Protein AF-A0A958KD44-F1 (afdb_monomer_lite)

Foldseek 3Di:
DDDPPPPPVVVVVVVVVVVVVVVVVVVVVVVVVVVVLLVLLVVQLVVLQVVVQVQVQDLLQVLQLCLDPQQCVQCVCQLVLHFQVVLQPADPPVRADWSQWGAGSVRHTQAHQPDDDQFGWAAASNSDIGTRADDCVPPVDPFGANRGFKHKTKGKGFDDDPVPDPTRGFGWMWIKIFMDGTHRDPPPSVDDRVVSMHIHTYGGADPVSSVVSNVVSVVVVVVVVVPDDDDDDDDDDDDDDDDDDDDDQDPVNVVVVVPPPPPPPDPDPPVVVVVVVVVVVVVVVVVVVVVVVVVVVVVD

Secondary structure (DSSP, 8-state):
----SSHHHHHHHHHHHHHHHHHHHHHHHHHHHHHHHHHHHHHHHHHHHHHHHHHHH-HHHHHHHHH-GGGTTTTHHHHTT---HHHHS-PSSSPSEE--EEE-TTS-EEEE----GGG--EE-TTS-EES----HHHH--S---SSS-EEEEEEEEEE--TTT-S---S-EEEEEEEEEE--SS-------GGGG-EEEEE----HHHHHHHHHHHHHHHHHHHTS-----------------------HHHHHHHHSSTTSTTS---HHHHHHHHHHHHHHHHHHHHHHHHHHHHH--

Structure (mmCIF, N/CA/C/O backbone):
data_AF-A0A958KD44-F1
#
_entry.id   AF-A0A958KD44-F1
#
loop_
_atom_site.group_PDB
_atom_site.id
_atom_site.type_symbol
_atom_site.label_atom_id
_atom_site.label_alt_id
_atom_site.label_comp_id
_atom_site.label_asym_id
_atom_site.label_entity_id
_atom_site.label_seq_id
_atom_site.pdbx_PDB_ins_code
_atom_site.Cartn_x
_atom_site.Cartn_y
_atom_site.Cartn_z
_atom_site.occupancy
_atom_site.B_iso_or_equiv
_atom_site.auth_seq_id
_atom_site.auth_comp_id
_atom_site.auth_asym_id
_atom_site.auth_atom_id
_atom_site.pdbx_PDB_model_num
ATOM 1 N N . MET A 1 1 ? 41.329 13.556 -71.055 1.00 42.81 1 MET A N 1
ATOM 2 C CA . MET A 1 1 ? 41.245 14.274 -69.763 1.00 42.81 1 MET A CA 1
ATOM 3 C C . MET A 1 1 ? 40.547 13.359 -68.768 1.00 42.81 1 MET A C 1
ATOM 5 O O . MET A 1 1 ? 39.465 12.873 -69.063 1.00 42.81 1 MET A O 1
ATOM 9 N N . ASN A 1 2 ? 41.231 13.031 -67.671 1.00 45.16 2 ASN A N 1
ATOM 10 C CA . ASN A 1 2 ? 40.835 12.038 -66.669 1.00 45.16 2 ASN A CA 1
ATOM 11 C C . ASN A 1 2 ? 39.774 12.595 -65.701 1.00 45.16 2 ASN A C 1
ATOM 13 O O . ASN A 1 2 ? 40.068 13.533 -64.969 1.00 45.16 2 ASN A O 1
ATOM 17 N N . GLN A 1 3 ? 38.593 11.969 -65.630 1.00 54.75 3 GLN A N 1
ATOM 18 C CA . GLN A 1 3 ? 37.569 12.184 -64.590 1.00 54.75 3 GLN A CA 1
ATOM 19 C C . GLN A 1 3 ? 37.330 10.896 -63.775 1.00 54.75 3 GLN A C 1
ATOM 21 O O . GLN A 1 3 ? 36.231 10.356 -63.738 1.00 54.75 3 GLN A O 1
ATOM 26 N N . LYS A 1 4 ? 38.370 10.354 -63.130 1.00 53.62 4 LYS A N 1
ATOM 27 C CA . LYS A 1 4 ? 38.240 9.192 -62.218 1.00 53.62 4 LYS A CA 1
ATOM 28 C C . LYS A 1 4 ? 38.855 9.434 -60.832 1.00 53.62 4 LYS A C 1
ATOM 30 O O . LYS A 1 4 ? 39.359 8.511 -60.210 1.00 53.62 4 LYS A O 1
ATOM 35 N N . GLY A 1 5 ? 38.832 10.683 -60.355 1.00 52.91 5 GLY A N 1
ATOM 36 C CA . GLY A 1 5 ? 39.469 11.081 -59.088 1.00 52.91 5 GLY A CA 1
ATOM 37 C C . GLY A 1 5 ? 38.532 11.471 -57.935 1.00 52.91 5 GLY A C 1
ATOM 38 O O . GLY A 1 5 ? 38.992 11.537 -56.804 1.00 52.91 5 GLY A O 1
ATOM 39 N N . PHE A 1 6 ? 37.236 11.711 -58.177 1.00 56.31 6 PHE A N 1
ATOM 40 C CA . PHE A 1 6 ? 36.331 12.295 -57.165 1.00 56.31 6 PHE A CA 1
ATOM 41 C C . PHE A 1 6 ? 35.419 11.301 -56.422 1.00 56.31 6 PHE A C 1
ATOM 43 O O . PHE A 1 6 ? 34.699 11.701 -55.519 1.00 56.31 6 PHE A O 1
ATOM 50 N N . SER A 1 7 ? 35.459 10.003 -56.739 1.00 60.03 7 SER A N 1
ATOM 51 C CA . SER A 1 7 ? 34.476 9.035 -56.215 1.00 60.03 7 SER A CA 1
ATOM 52 C C . SER A 1 7 ? 34.818 8.462 -54.827 1.00 60.03 7 SER A C 1
ATOM 54 O O . SER A 1 7 ? 33.918 8.196 -54.033 1.00 60.03 7 SER A O 1
ATOM 56 N N . LEU A 1 8 ? 36.101 8.296 -54.491 1.00 56.00 8 LEU A N 1
ATOM 57 C CA . LEU A 1 8 ? 36.486 7.516 -53.305 1.00 56.00 8 LEU A CA 1
ATOM 58 C C . LEU A 1 8 ? 36.495 8.348 -52.010 1.00 56.00 8 LEU A C 1
ATOM 60 O O . LEU A 1 8 ? 36.095 7.867 -50.952 1.00 56.00 8 LEU A O 1
ATOM 64 N N . ILE A 1 9 ? 36.883 9.624 -52.103 1.00 61.72 9 ILE A N 1
ATOM 65 C CA . ILE A 1 9 ? 36.898 10.555 -50.962 1.00 61.72 9 ILE A CA 1
ATOM 66 C C . ILE A 1 9 ? 35.469 10.982 -50.589 1.00 61.72 9 ILE A C 1
ATOM 68 O O . ILE A 1 9 ? 35.137 11.011 -49.407 1.00 61.72 9 ILE A O 1
ATOM 72 N N . GLN A 1 10 ? 34.592 11.238 -51.568 1.00 57.84 10 GLN A N 1
ATOM 73 C CA . GLN A 1 10 ? 33.181 11.558 -51.304 1.00 57.84 10 GLN A CA 1
ATOM 74 C C . GLN A 1 10 ? 32.433 10.393 -50.640 1.00 57.84 10 GLN A C 1
ATOM 76 O O . GLN A 1 10 ? 31.667 10.623 -49.706 1.00 57.84 10 GLN A O 1
ATOM 81 N N . GLY A 1 11 ? 32.704 9.148 -51.052 1.00 61.16 11 GLY A N 1
ATOM 82 C CA . GLY A 1 11 ? 32.131 7.959 -50.414 1.00 61.16 11 GLY A CA 1
ATOM 83 C C . GLY A 1 11 ? 32.560 7.801 -48.951 1.00 61.16 11 GLY A C 1
ATOM 84 O O . GLY A 1 11 ? 31.721 7.563 -48.086 1.00 61.16 11 GLY A O 1
ATOM 85 N N . LEU A 1 12 ? 33.846 8.008 -48.645 1.00 63.69 12 LEU A N 1
ATOM 86 C CA . LEU A 1 12 ? 34.362 7.918 -47.272 1.00 63.69 12 LEU A CA 1
ATOM 87 C C . LEU A 1 12 ? 33.823 9.029 -46.358 1.00 63.69 12 LEU A C 1
ATOM 89 O O . LEU A 1 12 ? 33.484 8.761 -45.206 1.00 63.69 12 LEU A O 1
ATOM 93 N N . VAL A 1 13 ? 33.688 10.256 -46.870 1.00 68.06 13 VAL A N 1
ATOM 94 C CA . VAL A 1 13 ? 33.110 11.377 -46.109 1.00 68.06 13 VAL A CA 1
ATOM 95 C C . VAL A 1 13 ? 31.617 11.150 -45.840 1.00 68.06 13 VAL A C 1
ATOM 97 O O . VAL A 1 13 ? 31.166 11.370 -44.717 1.00 68.06 13 VAL A O 1
ATOM 100 N N . ALA A 1 14 ? 30.857 10.639 -46.815 1.00 60.50 14 ALA A N 1
ATOM 101 C CA . ALA A 1 14 ? 29.439 10.321 -46.636 1.00 60.50 14 ALA A CA 1
ATOM 102 C C . ALA A 1 14 ? 29.211 9.210 -45.593 1.00 60.50 14 ALA A C 1
ATOM 104 O O . ALA A 1 14 ? 28.342 9.345 -44.731 1.00 60.50 14 ALA A O 1
ATOM 105 N N . VAL A 1 15 ? 30.027 8.149 -45.609 1.00 64.69 15 VAL A N 1
ATOM 106 C CA . VAL A 1 15 ? 29.956 7.064 -44.612 1.00 64.69 15 VAL A CA 1
ATOM 107 C C . VAL A 1 15 ? 30.358 7.560 -43.216 1.00 64.69 15 VAL A C 1
ATOM 109 O O . VAL A 1 15 ? 29.713 7.204 -42.227 1.00 64.69 15 VAL A O 1
ATOM 112 N N . GLY A 1 16 ? 31.366 8.433 -43.119 1.00 63.50 16 GLY A N 1
ATOM 113 C CA . GLY A 1 16 ? 31.778 9.047 -41.852 1.00 63.50 16 GLY A CA 1
ATOM 114 C C . GLY A 1 16 ? 30.690 9.925 -41.224 1.00 63.50 16 GLY A C 1
ATOM 115 O O . GLY A 1 16 ? 30.413 9.806 -40.031 1.00 63.50 16 GLY A O 1
ATOM 116 N N . ILE A 1 17 ? 30.015 10.755 -42.028 1.00 66.88 17 ILE A N 1
ATOM 117 C CA . ILE A 1 17 ? 28.923 11.623 -41.556 1.00 66.88 17 ILE A CA 1
ATOM 118 C C . ILE A 1 17 ? 27.691 10.795 -41.166 1.00 66.88 17 ILE A C 1
ATOM 120 O O . ILE A 1 17 ? 27.117 11.029 -40.102 1.00 66.88 17 ILE A O 1
ATOM 124 N N . MET A 1 18 ? 27.315 9.781 -41.957 1.00 62.19 18 MET A N 1
ATOM 125 C CA . MET A 1 18 ? 26.196 8.892 -41.610 1.00 62.19 18 MET A CA 1
ATOM 126 C C . MET A 1 18 ? 26.431 8.141 -40.292 1.00 62.19 18 MET A C 1
ATOM 128 O O . MET A 1 18 ? 25.501 7.980 -39.504 1.00 62.19 18 MET A O 1
ATOM 132 N N . SER A 1 19 ? 27.674 7.739 -40.013 1.00 62.41 19 SER A N 1
ATOM 133 C CA . SER A 1 19 ? 28.031 7.048 -38.767 1.00 62.41 19 SER A CA 1
ATOM 134 C C . SER A 1 19 ? 27.837 7.939 -37.530 1.00 62.41 19 SER A C 1
ATOM 136 O O . SER A 1 19 ? 27.338 7.475 -36.505 1.00 62.41 19 SER A O 1
ATOM 138 N N . LEU A 1 20 ? 28.165 9.232 -37.630 1.00 61.34 20 LEU A N 1
ATOM 139 C CA . LEU A 1 20 ? 27.992 10.197 -36.536 1.00 61.34 20 LEU A CA 1
ATOM 140 C C . LEU A 1 20 ? 26.518 10.533 -36.275 1.00 61.34 20 LEU A C 1
ATOM 142 O O . LEU A 1 20 ? 26.103 10.642 -35.121 1.00 61.34 20 LEU A O 1
ATOM 146 N N . VAL A 1 21 ? 25.712 10.650 -37.334 1.00 65.12 21 VAL A N 1
ATOM 147 C CA . VAL A 1 21 ? 24.264 10.886 -37.217 1.00 65.12 21 VAL A CA 1
ATOM 148 C C . VAL A 1 21 ? 23.549 9.660 -36.638 1.00 65.12 21 VAL A C 1
ATOM 150 O O . VAL A 1 21 ? 22.660 9.798 -35.802 1.00 65.12 21 VAL A O 1
ATOM 153 N N . ALA A 1 22 ? 23.964 8.444 -37.005 1.00 60.84 22 ALA A N 1
ATOM 154 C CA . ALA A 1 22 ? 23.392 7.225 -36.436 1.00 60.84 22 ALA A CA 1
ATOM 155 C C . ALA A 1 22 ? 23.636 7.115 -34.917 1.00 60.84 22 ALA A C 1
ATOM 157 O O . ALA A 1 22 ? 22.732 6.733 -34.173 1.00 60.84 22 ALA A O 1
ATOM 158 N N . MET A 1 23 ? 24.826 7.500 -34.436 1.00 65.31 23 MET A N 1
ATOM 159 C CA . MET A 1 23 ? 25.147 7.487 -33.001 1.00 65.31 23 MET A CA 1
ATOM 160 C C . MET A 1 23 ? 24.353 8.530 -32.201 1.00 65.31 23 MET A C 1
ATOM 162 O O . MET A 1 23 ? 23.910 8.233 -31.090 1.00 65.31 23 MET A O 1
ATOM 166 N N . SER A 1 24 ? 24.123 9.728 -32.752 1.00 59.34 24 SER A N 1
ATOM 167 C CA . SER A 1 24 ? 23.329 10.760 -32.067 1.00 59.34 24 SER A CA 1
ATOM 168 C C . SER A 1 24 ? 21.851 10.372 -31.963 1.00 59.34 24 SER A C 1
ATOM 170 O O . SER A 1 24 ? 21.234 10.533 -30.909 1.00 59.34 24 SER A O 1
ATOM 172 N N . VAL A 1 25 ? 21.302 9.769 -33.018 1.00 64.56 25 VAL A N 1
ATOM 173 C CA . VAL A 1 25 ? 19.923 9.269 -33.047 1.00 64.56 25 VAL A CA 1
ATOM 174 C C . VAL A 1 25 ? 19.736 8.075 -32.096 1.00 64.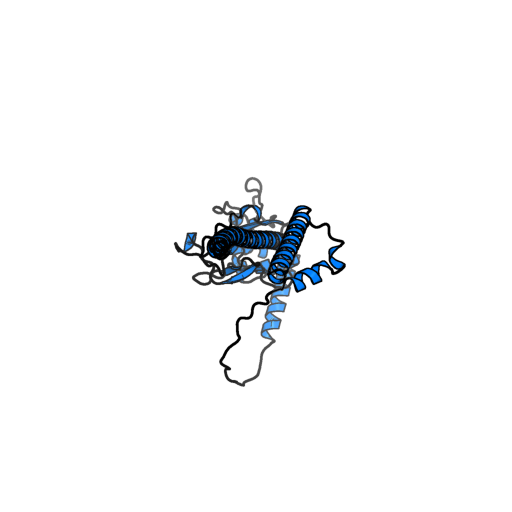56 25 VAL A C 1
ATOM 176 O O . VAL A 1 25 ? 18.749 8.025 -31.361 1.00 64.56 25 VAL A O 1
ATOM 179 N N . ALA A 1 26 ? 20.703 7.154 -32.017 1.00 64.94 26 ALA A N 1
ATOM 180 C CA . ALA A 1 26 ? 20.665 6.032 -31.072 1.00 64.94 26 ALA A CA 1
ATOM 181 C C . ALA A 1 26 ? 20.641 6.492 -29.596 1.00 64.94 26 ALA A C 1
ATOM 183 O O . ALA A 1 26 ? 19.925 5.917 -28.768 1.00 64.94 26 ALA A O 1
ATOM 184 N N . GLY A 1 27 ? 21.367 7.566 -29.264 1.00 68.81 27 GLY A N 1
ATOM 185 C CA . GLY A 1 27 ? 21.338 8.176 -27.930 1.00 68.81 27 GLY A CA 1
ATOM 186 C C . GLY A 1 27 ? 19.963 8.750 -27.565 1.00 68.81 27 GLY A C 1
ATOM 187 O O . GLY A 1 27 ? 19.471 8.536 -26.458 1.00 68.81 27 GLY A O 1
ATOM 188 N N . LEU A 1 28 ? 19.289 9.400 -28.517 1.00 67.94 28 LEU A N 1
ATOM 189 C CA . LEU A 1 28 ? 17.941 9.934 -28.303 1.00 67.94 28 LEU A CA 1
ATOM 190 C C . LEU A 1 28 ? 16.909 8.820 -28.084 1.00 67.94 28 LEU A C 1
ATOM 192 O O . LEU A 1 28 ? 16.071 8.936 -27.190 1.00 67.94 28 LEU A O 1
ATOM 196 N N . PHE A 1 29 ? 16.992 7.717 -28.833 1.00 71.88 29 PHE A N 1
ATOM 197 C CA . PHE A 1 29 ? 16.068 6.590 -28.672 1.00 71.88 29 PHE A CA 1
ATOM 198 C C . PHE A 1 29 ? 16.190 5.904 -27.308 1.00 71.88 29 PHE A C 1
ATOM 200 O O . PHE A 1 29 ? 15.175 5.595 -26.680 1.00 71.88 29 PHE A O 1
ATOM 207 N N . THR A 1 30 ? 17.412 5.707 -26.808 1.00 74.50 30 THR A N 1
ATOM 208 C CA . THR A 1 30 ? 17.619 5.109 -25.476 1.00 74.50 30 THR A CA 1
ATOM 209 C C . THR A 1 30 ? 17.113 6.026 -24.359 1.00 74.50 30 THR A C 1
ATOM 211 O O . THR A 1 30 ? 16.470 5.556 -23.416 1.00 74.50 30 THR A O 1
ATOM 214 N N . GLN A 1 31 ? 17.300 7.342 -24.495 1.00 75.25 31 GLN A N 1
ATOM 215 C CA . GLN A 1 31 ? 16.765 8.328 -23.557 1.00 75.25 31 GLN A CA 1
ATOM 216 C C . GLN A 1 31 ? 15.230 8.412 -23.601 1.00 75.25 31 GLN A C 1
ATOM 218 O O . GLN A 1 31 ? 14.584 8.475 -22.552 1.00 75.25 31 GLN A O 1
ATOM 223 N N . MET A 1 32 ? 14.625 8.363 -24.793 1.00 75.44 32 MET A N 1
ATOM 224 C CA . MET A 1 32 ? 13.168 8.319 -24.957 1.00 75.44 32 MET A CA 1
ATOM 225 C C . MET A 1 32 ? 12.563 7.069 -24.311 1.00 75.44 32 MET A C 1
ATOM 227 O O . MET A 1 32 ? 11.602 7.190 -23.553 1.00 75.44 32 MET A O 1
ATOM 231 N N . ALA A 1 33 ? 13.149 5.889 -24.532 1.00 76.88 33 ALA A N 1
ATOM 232 C CA . ALA A 1 33 ? 12.675 4.639 -23.936 1.00 76.88 33 ALA A CA 1
ATOM 233 C C . ALA A 1 33 ? 12.746 4.661 -22.397 1.00 76.88 33 ALA A C 1
ATOM 235 O O . ALA A 1 33 ? 11.804 4.247 -21.714 1.00 76.88 33 ALA A O 1
ATOM 236 N N . ALA A 1 34 ? 13.830 5.203 -21.830 1.00 78.25 34 ALA A N 1
ATOM 237 C CA . ALA A 1 34 ? 13.973 5.361 -20.384 1.00 78.25 34 ALA A CA 1
ATOM 238 C C . ALA A 1 34 ? 12.920 6.321 -19.796 1.00 78.25 34 ALA A C 1
ATOM 240 O O . ALA A 1 34 ? 12.308 6.021 -18.766 1.00 78.25 34 ALA A O 1
ATOM 241 N N . ASN A 1 35 ? 12.662 7.445 -20.472 1.00 81.75 35 ASN A N 1
ATOM 242 C CA . ASN A 1 35 ? 11.648 8.415 -20.057 1.00 81.75 35 ASN A CA 1
ATOM 243 C C . ASN A 1 35 ? 10.224 7.851 -20.159 1.00 81.75 35 ASN A C 1
ATOM 245 O O . ASN A 1 35 ? 9.429 8.042 -19.240 1.00 81.75 35 ASN A O 1
ATOM 249 N N . GLN A 1 36 ? 9.908 7.101 -21.219 1.00 81.94 36 GLN A N 1
ATOM 250 C CA . GLN A 1 36 ? 8.618 6.419 -21.352 1.00 81.94 36 GLN A CA 1
ATOM 251 C C . GLN A 1 36 ? 8.397 5.412 -20.218 1.00 81.94 36 GLN A C 1
ATOM 253 O O . GLN A 1 36 ? 7.352 5.438 -19.569 1.00 81.94 36 GLN A O 1
ATOM 258 N N . LYS A 1 37 ? 9.400 4.576 -19.906 1.00 81.38 37 LYS A N 1
ATOM 259 C CA . LYS A 1 37 ? 9.326 3.627 -18.782 1.00 81.38 37 LYS A CA 1
ATOM 260 C C . LYS A 1 37 ? 9.070 4.346 -17.456 1.00 81.38 37 LYS A C 1
ATOM 262 O O . LYS A 1 37 ? 8.216 3.915 -16.685 1.00 81.38 37 LYS A O 1
ATOM 267 N N . ARG A 1 38 ? 9.772 5.455 -17.203 1.00 84.88 38 ARG A N 1
ATOM 268 C CA . ARG A 1 38 ? 9.580 6.269 -15.995 1.00 84.88 38 ARG A CA 1
ATOM 269 C C . ARG A 1 38 ? 8.162 6.834 -15.910 1.00 84.88 38 ARG A C 1
ATOM 271 O O . ARG A 1 38 ? 7.532 6.696 -14.867 1.00 84.88 38 ARG A O 1
ATOM 278 N N . ASN A 1 39 ? 7.655 7.424 -16.989 1.00 86.25 39 ASN A N 1
ATOM 279 C CA . ASN A 1 39 ? 6.312 8.004 -17.018 1.00 86.25 39 ASN A CA 1
ATOM 280 C C . ASN A 1 39 ? 5.228 6.940 -16.807 1.00 86.25 39 ASN A C 1
ATOM 282 O O . ASN A 1 39 ? 4.290 7.171 -16.048 1.00 86.25 39 ASN A O 1
ATOM 286 N N . ASN A 1 40 ? 5.399 5.747 -17.385 1.00 86.12 40 ASN A N 1
ATOM 287 C CA . ASN A 1 40 ? 4.492 4.621 -17.160 1.00 86.12 40 ASN A CA 1
ATOM 288 C C . ASN A 1 40 ? 4.476 4.179 -15.688 1.00 86.12 40 ASN A C 1
ATOM 290 O O . ASN A 1 40 ? 3.406 3.930 -15.138 1.00 86.12 40 ASN A O 1
ATOM 294 N N . ILE A 1 41 ? 5.641 4.131 -15.031 1.00 87.88 41 ILE A N 1
ATOM 295 C CA . ILE A 1 41 ? 5.731 3.810 -13.597 1.00 87.88 41 ILE A CA 1
ATOM 296 C C . ILE A 1 41 ? 5.044 4.885 -12.754 1.00 87.88 41 ILE A C 1
ATOM 298 O O . ILE A 1 41 ? 4.292 4.548 -11.846 1.00 87.88 41 ILE A O 1
ATOM 302 N N . ILE A 1 42 ? 5.274 6.166 -13.053 1.00 90.12 42 ILE A N 1
ATOM 303 C CA . ILE A 1 42 ? 4.633 7.283 -12.344 1.00 90.12 42 ILE A CA 1
ATOM 304 C C . ILE A 1 42 ? 3.111 7.178 -12.455 1.00 90.12 42 ILE A C 1
ATOM 306 O O . ILE A 1 42 ? 2.424 7.198 -11.437 1.00 90.12 42 ILE A O 1
ATOM 310 N N . PHE A 1 43 ? 2.590 7.007 -13.671 1.00 90.06 43 PHE A N 1
ATOM 311 C CA . PHE A 1 43 ? 1.157 6.854 -13.910 1.00 90.06 43 PHE A CA 1
ATOM 312 C C . PHE A 1 43 ? 0.577 5.650 -13.156 1.00 90.06 43 PHE A C 1
ATOM 314 O O . PHE A 1 43 ? -0.474 5.755 -12.525 1.00 90.06 43 PHE A O 1
ATOM 321 N N . MET A 1 44 ? 1.286 4.517 -13.159 1.00 90.44 44 MET A N 1
ATOM 322 C CA . MET A 1 44 ? 0.892 3.334 -12.396 1.00 90.44 44 MET A CA 1
ATOM 323 C C . MET A 1 44 ? 0.846 3.622 -10.892 1.00 90.44 44 MET A C 1
ATOM 325 O O . MET A 1 44 ? -0.175 3.348 -10.264 1.00 90.44 44 MET A O 1
ATOM 329 N N . LEU A 1 45 ? 1.901 4.209 -10.318 1.00 91.19 45 LEU A N 1
ATOM 330 C CA . LEU A 1 45 ? 1.967 4.520 -8.887 1.00 91.19 45 LEU A CA 1
ATOM 331 C C . LEU A 1 45 ? 0.855 5.491 -8.471 1.00 91.19 45 LEU A C 1
ATOM 333 O O . LEU A 1 45 ? 0.235 5.291 -7.428 1.00 91.19 45 LEU A O 1
ATOM 337 N N . GLN A 1 46 ? 0.558 6.499 -9.299 1.00 92.62 46 GLN A N 1
ATOM 338 C CA . GLN A 1 46 ? -0.550 7.431 -9.072 1.00 92.62 46 GLN A CA 1
ATOM 339 C C . GLN A 1 46 ? -1.902 6.720 -9.099 1.00 92.62 46 GLN A C 1
ATOM 341 O O . GLN A 1 46 ? -2.677 6.843 -8.152 1.00 92.62 46 GLN A O 1
ATOM 346 N N . ASN A 1 47 ? -2.174 5.923 -10.134 1.00 91.56 47 ASN A N 1
ATOM 347 C CA . ASN A 1 47 ? -3.432 5.184 -10.229 1.00 91.56 47 ASN A CA 1
ATOM 348 C C . ASN A 1 47 ? -3.588 4.175 -9.093 1.00 91.56 47 ASN A C 1
ATOM 350 O O . ASN A 1 47 ? -4.673 4.035 -8.537 1.00 91.56 47 ASN A O 1
ATOM 354 N N . LYS A 1 48 ? -2.512 3.476 -8.717 1.00 90.69 48 LYS A N 1
ATOM 355 C CA . LYS A 1 48 ? -2.532 2.518 -7.609 1.00 90.69 48 LYS A CA 1
ATOM 356 C C . LYS A 1 48 ? -2.793 3.226 -6.283 1.00 90.69 48 LYS A C 1
ATOM 358 O O . LYS A 1 48 ? -3.623 2.737 -5.522 1.00 90.69 48 LYS A O 1
ATOM 363 N N . LYS A 1 49 ? -2.150 4.375 -6.037 1.00 92.94 49 LYS A N 1
ATOM 364 C CA . LYS A 1 49 ? -2.418 5.228 -4.871 1.00 92.94 49 LYS A CA 1
ATOM 365 C C . LYS A 1 49 ? -3.895 5.618 -4.810 1.00 92.94 49 LYS A C 1
ATOM 367 O O . LYS A 1 49 ? -4.545 5.293 -3.827 1.00 92.94 49 LYS A O 1
ATOM 372 N N . LEU A 1 50 ? -4.438 6.216 -5.873 1.00 93.50 50 LEU A N 1
ATOM 373 C CA . LEU A 1 50 ? -5.838 6.658 -5.919 1.00 93.50 50 LEU A CA 1
ATOM 374 C C . LEU A 1 50 ? -6.821 5.496 -5.725 1.00 93.50 50 LEU A C 1
ATOM 376 O O . LEU A 1 50 ? -7.743 5.588 -4.918 1.00 93.50 50 LEU A O 1
ATOM 380 N N . ASN A 1 51 ? -6.606 4.379 -6.423 1.00 91.94 51 ASN A N 1
ATOM 381 C CA . ASN A 1 51 ? -7.465 3.200 -6.316 1.00 91.94 51 ASN A CA 1
ATOM 382 C C . ASN A 1 51 ? -7.440 2.601 -4.908 1.00 91.94 51 ASN A C 1
ATOM 384 O O . ASN A 1 51 ? -8.473 2.159 -4.404 1.00 91.94 51 ASN A O 1
ATOM 388 N N . LEU A 1 52 ? -6.269 2.573 -4.272 1.00 93.62 52 LEU A N 1
ATOM 389 C CA . LEU A 1 52 ? -6.120 2.030 -2.932 1.00 93.62 52 LEU A CA 1
ATOM 390 C C . LEU A 1 52 ? -6.679 2.984 -1.875 1.00 93.62 52 LEU A C 1
ATOM 392 O O . LEU A 1 52 ? -7.391 2.526 -0.992 1.00 93.62 52 LEU A O 1
ATOM 396 N N . GLU A 1 53 ? -6.460 4.293 -1.996 1.00 95.06 53 GLU A N 1
ATOM 397 C CA . GLU A 1 53 ? -7.097 5.295 -1.133 1.00 95.06 53 GLU A CA 1
ATOM 398 C C . GLU A 1 53 ? -8.623 5.219 -1.219 1.00 95.06 53 GLU A C 1
ATOM 400 O O . GLU A 1 53 ? -9.297 5.192 -0.190 1.00 95.06 53 GLU A O 1
ATOM 405 N N . GLN A 1 54 ? -9.170 5.114 -2.432 1.00 93.75 54 GLN A N 1
ATOM 406 C CA . GLN A 1 54 ? -10.605 4.943 -2.640 1.00 93.75 54 GLN A CA 1
ATOM 407 C C . GLN A 1 54 ? -11.114 3.634 -2.025 1.00 93.75 54 GLN A C 1
ATOM 409 O O . GLN A 1 54 ? -12.160 3.627 -1.381 1.00 93.75 54 GLN A O 1
ATOM 414 N N . SER A 1 55 ? -10.367 2.537 -2.183 1.00 93.19 55 SER A N 1
ATOM 415 C CA . SER A 1 55 ? -10.722 1.235 -1.602 1.00 93.19 55 SER A CA 1
ATOM 416 C C . SER A 1 55 ? -10.681 1.271 -0.072 1.00 93.19 55 SER A C 1
ATOM 418 O O . SER A 1 55 ? -11.579 0.765 0.583 1.00 93.19 55 SER A O 1
ATOM 420 N N . LEU A 1 56 ? -9.680 1.919 0.526 1.00 94.62 56 LEU A N 1
ATOM 421 C CA . LEU A 1 56 ? -9.539 2.036 1.982 1.00 94.62 56 LEU A CA 1
ATOM 422 C C . LEU A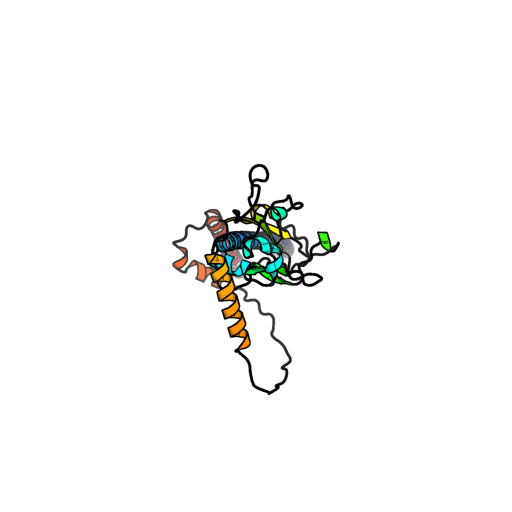 1 56 ? -10.604 2.940 2.625 1.00 94.62 56 LEU A C 1
ATOM 424 O O . LEU A 1 56 ? -10.877 2.811 3.819 1.00 94.62 56 LEU A O 1
ATOM 428 N N . ARG A 1 57 ? -11.208 3.844 1.845 1.00 93.69 57 ARG A N 1
ATOM 429 C CA . ARG A 1 57 ? -12.357 4.665 2.261 1.00 93.69 57 ARG A CA 1
ATOM 430 C C . ARG A 1 57 ? -13.698 3.945 2.107 1.00 93.69 57 ARG A C 1
ATOM 432 O O . ARG A 1 57 ? -14.671 4.384 2.709 1.00 93.69 57 ARG A O 1
ATOM 439 N N . ASP A 1 58 ? -13.763 2.880 1.312 1.00 92.69 58 ASP A N 1
ATOM 440 C CA . ASP A 1 58 ? -14.988 2.122 1.063 1.00 92.69 58 ASP A CA 1
ATOM 441 C C . ASP A 1 58 ? -15.298 1.155 2.218 1.00 92.69 58 ASP A C 1
ATOM 443 O O . ASP A 1 58 ? -14.502 0.277 2.566 1.00 92.69 58 ASP A O 1
ATOM 447 N N . ASP A 1 59 ? -16.494 1.278 2.797 1.00 91.19 59 ASP A N 1
ATOM 448 C CA . ASP A 1 59 ? -16.897 0.476 3.956 1.00 91.19 59 ASP A CA 1
ATOM 449 C C . ASP A 1 59 ? -16.989 -1.015 3.631 1.00 91.19 59 ASP A C 1
ATOM 451 O O . ASP A 1 59 ? -16.622 -1.851 4.457 1.00 91.19 59 ASP A O 1
ATOM 455 N N . ARG A 1 60 ? -17.421 -1.375 2.415 1.00 90.44 60 ARG A N 1
ATOM 456 C CA . ARG A 1 60 ? -17.498 -2.780 1.993 1.00 90.44 60 ARG A CA 1
ATOM 457 C C . ARG A 1 60 ? -16.110 -3.408 1.916 1.00 90.44 60 ARG A C 1
ATOM 459 O O . ARG A 1 60 ? -15.929 -4.552 2.328 1.00 90.44 60 ARG A O 1
ATOM 466 N N . THR A 1 61 ? -15.140 -2.676 1.389 1.00 92.44 61 THR A N 1
ATOM 467 C CA . THR A 1 61 ? -13.737 -3.081 1.363 1.00 92.44 61 THR A CA 1
ATOM 468 C C . THR A 1 61 ? -13.200 -3.242 2.784 1.00 92.44 61 THR A C 1
ATOM 470 O O . THR A 1 61 ? -12.634 -4.286 3.112 1.00 92.44 61 THR A O 1
ATOM 473 N N . TRP A 1 62 ? -13.449 -2.271 3.665 1.00 91.69 62 TRP A N 1
ATOM 474 C CA . TRP A 1 62 ? -12.982 -2.348 5.048 1.00 91.69 62 TRP A CA 1
ATOM 475 C C . TRP A 1 62 ? -13.594 -3.519 5.827 1.00 91.69 62 TRP A C 1
ATOM 477 O O . TRP A 1 62 ? -12.884 -4.205 6.560 1.00 91.69 62 TRP A O 1
ATOM 487 N N . GLN A 1 63 ? -14.879 -3.821 5.614 1.00 90.44 63 GLN A N 1
ATOM 488 C CA . GLN A 1 63 ? -15.522 -5.020 6.165 1.00 90.44 63 GLN A CA 1
ATOM 489 C C . GLN A 1 63 ? -14.753 -6.292 5.787 1.00 90.44 63 GLN A C 1
ATOM 491 O O . GLN A 1 63 ? -14.493 -7.135 6.644 1.00 90.44 63 GLN A O 1
ATOM 496 N N . LYS A 1 64 ? -14.329 -6.422 4.525 1.00 91.38 64 LYS A N 1
ATOM 497 C CA . LYS A 1 64 ? -13.543 -7.581 4.085 1.00 91.38 64 LYS A CA 1
ATOM 498 C C . LYS A 1 64 ? -12.149 -7.610 4.698 1.00 91.38 64 LYS A C 1
ATOM 500 O O . LYS A 1 64 ? -11.706 -8.669 5.127 1.00 91.38 64 LYS A O 1
ATOM 505 N N . ILE A 1 65 ? -11.483 -6.459 4.796 1.00 93.44 65 ILE A N 1
ATOM 506 C CA . ILE A 1 65 ? -10.170 -6.340 5.446 1.00 93.44 65 ILE A CA 1
ATOM 507 C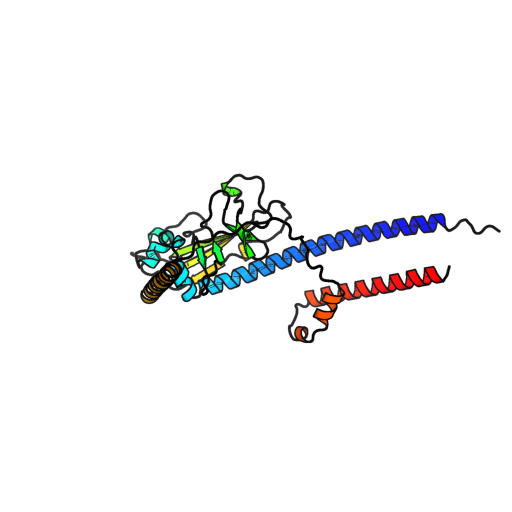 C . ILE A 1 65 ? -10.258 -6.773 6.916 1.00 93.44 65 ILE A C 1
ATOM 509 O O . ILE A 1 65 ? -9.418 -7.547 7.370 1.00 93.44 65 ILE A O 1
ATOM 513 N N . LEU A 1 66 ? -11.294 -6.344 7.643 1.00 92.12 66 LEU A N 1
ATOM 514 C CA . LEU A 1 66 ? -11.532 -6.751 9.031 1.00 92.12 66 LEU A CA 1
ATOM 515 C C . LEU A 1 66 ? -11.884 -8.236 9.167 1.00 92.12 66 LEU A C 1
ATOM 517 O O . LEU A 1 66 ? -11.560 -8.850 10.182 1.00 92.12 66 LEU A O 1
ATOM 521 N N . ALA A 1 67 ? -12.575 -8.821 8.191 1.00 90.19 67 ALA A N 1
ATOM 522 C CA . ALA A 1 67 ? -12.958 -10.229 8.236 1.00 90.19 67 ALA A CA 1
ATOM 523 C C . ALA A 1 67 ? -11.825 -11.188 7.833 1.00 90.19 67 ALA A C 1
ATOM 525 O O . ALA A 1 67 ? -11.874 -12.364 8.189 1.00 90.19 67 ALA A O 1
ATOM 526 N N . HIS A 1 68 ? -10.816 -10.703 7.109 1.00 90.81 68 HIS A N 1
ATOM 527 C CA . HIS A 1 68 ? -9.770 -11.537 6.528 1.00 90.81 68 HIS A CA 1
ATOM 528 C C . HIS A 1 68 ? -8.914 -12.251 7.592 1.00 90.81 68 HIS A C 1
ATOM 530 O O . HIS A 1 68 ? -8.443 -11.635 8.550 1.00 90.81 68 HIS A O 1
ATOM 536 N N . ASP A 1 69 ? -8.632 -13.543 7.382 1.00 90.12 69 ASP A N 1
ATOM 537 C CA . ASP A 1 69 ? -7.900 -14.400 8.334 1.00 90.12 69 ASP A CA 1
ATOM 538 C C . ASP A 1 69 ? -6.525 -13.865 8.712 1.00 90.12 69 ASP A C 1
ATOM 540 O O . ASP A 1 69 ? -6.171 -13.775 9.886 1.00 90.12 69 ASP A O 1
ATOM 544 N N . ASN A 1 70 ? -5.774 -13.434 7.707 1.00 91.56 70 ASN A N 1
ATOM 545 C CA . ASN A 1 70 ? -4.429 -12.914 7.913 1.00 91.56 70 ASN A CA 1
ATOM 546 C C . ASN A 1 70 ? -4.380 -11.562 8.641 1.00 91.56 70 ASN A C 1
ATOM 548 O O . ASN A 1 70 ? -3.299 -11.151 9.039 1.00 91.56 70 ASN A O 1
ATOM 552 N N . ASN A 1 71 ? -5.516 -10.886 8.838 1.00 93.00 71 ASN A N 1
ATOM 553 C CA . ASN A 1 71 ? -5.575 -9.589 9.519 1.00 93.00 71 ASN A CA 1
ATOM 554 C C . ASN A 1 71 ? -6.132 -9.693 10.948 1.00 93.00 71 ASN A C 1
ATOM 556 O O . ASN A 1 71 ? -6.243 -8.688 11.653 1.00 93.00 71 ASN A O 1
ATOM 560 N N . GLN A 1 72 ? -6.530 -10.894 11.383 1.00 88.69 72 GLN A N 1
ATOM 561 C CA . GLN A 1 72 ? -7.295 -11.072 12.614 1.00 88.69 72 GLN A CA 1
ATOM 562 C C . GLN A 1 72 ? -6.554 -10.630 13.878 1.00 88.69 72 GLN A C 1
ATOM 564 O O . GLN A 1 72 ? -7.215 -10.149 14.801 1.00 88.69 72 GLN A O 1
ATOM 569 N N . GLY A 1 73 ? -5.229 -10.806 13.913 1.00 89.31 73 GLY A N 1
ATOM 570 C CA . GLY A 1 73 ? -4.380 -10.405 15.034 1.00 89.31 73 GLY A CA 1
ATOM 571 C C . GLY A 1 73 ? -4.149 -8.896 15.071 1.00 89.31 73 GLY A C 1
ATOM 572 O O . GLY A 1 73 ? -4.418 -8.264 16.085 1.00 89.31 73 GLY A O 1
ATOM 573 N N . GLN A 1 74 ? -3.732 -8.315 13.944 1.00 90.75 74 GLN A N 1
ATOM 574 C CA . GLN A 1 74 ? -3.336 -6.905 13.844 1.00 90.75 74 GLN A CA 1
ATOM 575 C C . GLN A 1 74 ? -4.523 -5.938 13.913 1.00 90.75 74 GLN A C 1
ATOM 577 O O . GLN A 1 74 ? -4.363 -4.776 14.254 1.00 90.75 74 GLN A O 1
ATOM 582 N N . LEU A 1 75 ? -5.738 -6.388 13.584 1.00 91.62 75 LEU A N 1
ATOM 583 C CA . LEU A 1 75 ? -6.958 -5.573 13.671 1.00 91.62 75 LEU A CA 1
ATOM 584 C C . LEU A 1 75 ? -7.848 -5.985 14.852 1.00 91.62 75 LEU A C 1
ATOM 586 O O . LEU A 1 75 ? -9.038 -5.663 14.877 1.00 91.62 75 LEU A O 1
ATOM 590 N N . GLN A 1 76 ? -7.312 -6.730 15.825 1.00 91.44 76 GLN A N 1
ATOM 591 C CA . GLN A 1 76 ? -8.124 -7.370 16.858 1.00 91.44 76 GLN A CA 1
ATOM 592 C C . GLN A 1 76 ? -8.946 -6.372 17.681 1.00 91.44 76 GLN A C 1
ATOM 594 O O . GLN A 1 76 ? -10.127 -6.638 17.919 1.00 91.44 76 GLN A O 1
ATOM 599 N N . CYS A 1 77 ? -8.359 -5.250 18.113 1.00 91.75 77 CYS A N 1
ATOM 600 C CA . CYS A 1 77 ? -9.075 -4.290 18.958 1.00 91.75 77 CYS A CA 1
ATOM 601 C C . CYS A 1 77 ? -10.280 -3.684 18.216 1.00 91.75 77 CYS A C 1
ATOM 603 O O . CYS A 1 77 ? -11.376 -3.632 18.769 1.00 91.75 77 CYS A O 1
ATOM 605 N N . LEU A 1 78 ? -10.129 -3.373 16.921 1.00 92.19 78 LEU A N 1
ATOM 606 C CA . LEU A 1 78 ? -11.219 -2.889 16.071 1.00 92.19 78 LEU A CA 1
ATOM 607 C C . LEU A 1 78 ? -12.306 -3.952 15.890 1.00 92.19 78 LEU A C 1
ATOM 609 O O . LEU A 1 78 ? -13.487 -3.671 16.063 1.00 92.19 78 LEU A O 1
ATOM 613 N N . ARG A 1 79 ? -11.913 -5.193 15.578 1.00 90.00 79 ARG A N 1
ATOM 614 C CA . ARG A 1 79 ? -12.852 -6.302 15.332 1.00 90.00 79 ARG A CA 1
ATOM 615 C C . ARG A 1 79 ? -13.668 -6.670 16.564 1.00 90.00 79 ARG A C 1
ATOM 617 O O . ARG A 1 79 ? -14.838 -7.017 16.443 1.00 90.00 79 ARG A O 1
ATOM 624 N N . LYS A 1 80 ? -13.043 -6.640 17.741 1.00 88.75 80 LYS A N 1
ATOM 625 C CA . LYS A 1 80 ? -13.688 -6.995 19.010 1.00 88.75 80 LYS A CA 1
ATOM 626 C C . LYS A 1 80 ? -14.344 -5.799 19.704 1.00 88.75 80 LYS A C 1
ATOM 628 O O . LYS A 1 80 ? -14.891 -5.990 20.784 1.00 88.75 80 LYS A O 1
ATOM 633 N N . MET A 1 81 ? -14.284 -4.601 19.110 1.00 88.00 81 MET A N 1
ATOM 634 C CA . MET A 1 81 ? -14.691 -3.339 19.747 1.00 88.00 81 MET A CA 1
ATOM 635 C C . MET A 1 81 ? -14.078 -3.180 21.148 1.00 88.00 81 MET A C 1
ATOM 637 O O . MET A 1 81 ? -14.749 -2.819 22.111 1.00 88.00 81 MET A O 1
ATOM 641 N N . GLN A 1 82 ? -12.795 -3.520 21.256 1.00 90.75 82 GLN A N 1
ATOM 642 C CA . GLN A 1 82 ? -12.003 -3.408 22.475 1.00 90.75 82 GLN A CA 1
ATOM 643 C C . GLN A 1 82 ? -11.169 -2.129 22.446 1.00 90.75 82 GLN A C 1
ATOM 645 O O . GLN A 1 82 ? -11.065 -1.460 21.418 1.00 90.75 82 GLN A O 1
ATOM 650 N N . ASP A 1 83 ? -10.570 -1.807 23.587 1.00 91.19 83 ASP A N 1
ATOM 651 C CA . ASP A 1 83 ? -9.664 -0.675 23.704 1.00 91.19 83 ASP A CA 1
ATOM 652 C C . ASP A 1 83 ? -8.454 -0.840 22.766 1.00 91.19 83 ASP A C 1
ATOM 654 O O . ASP A 1 83 ? -7.742 -1.846 22.815 1.00 91.19 83 ASP A O 1
ATOM 658 N N . CYS A 1 84 ? -8.244 0.147 21.896 1.00 91.38 84 CYS A N 1
ATOM 659 C CA . CYS A 1 84 ? -7.128 0.208 20.959 1.00 91.38 84 CYS A CA 1
ATOM 660 C C . CYS A 1 84 ? -5.934 1.031 21.478 1.00 91.38 84 CYS A C 1
ATOM 662 O O . CYS A 1 84 ? -5.016 1.317 20.709 1.00 91.38 84 CYS A O 1
ATOM 664 N N . MET A 1 85 ? -5.910 1.421 22.759 1.00 89.31 85 MET A N 1
ATOM 665 C CA . MET A 1 85 ? -4.879 2.309 23.310 1.00 89.31 85 MET A CA 1
ATOM 666 C C . MET A 1 85 ? -3.458 1.740 23.182 1.00 89.31 85 MET A C 1
ATOM 668 O O . MET A 1 85 ? -2.518 2.490 22.934 1.00 89.31 85 MET A O 1
ATOM 672 N N . GLU A 1 86 ? -3.284 0.418 23.288 1.00 84.69 86 GLU A N 1
ATOM 673 C CA . GLU A 1 86 ? -1.979 -0.230 23.078 1.00 84.69 86 GLU A CA 1
ATOM 674 C C . GLU A 1 86 ? -1.465 -0.039 21.645 1.00 84.69 86 GLU A C 1
ATOM 676 O O . GLU A 1 86 ? -0.305 0.319 21.460 1.00 84.69 86 GLU A O 1
ATOM 681 N N . THR A 1 87 ? -2.329 -0.170 20.636 1.00 84.62 87 THR A N 1
ATOM 682 C CA . THR A 1 87 ? -1.971 0.105 19.234 1.00 84.62 87 THR A CA 1
ATOM 683 C C . THR A 1 87 ? -1.793 1.607 18.969 1.00 84.62 87 THR A C 1
ATOM 685 O O . THR A 1 87 ? -1.088 1.999 18.041 1.00 84.62 87 THR A O 1
ATOM 688 N N . ALA A 1 88 ? -2.403 2.470 19.791 1.00 80.75 88 ALA A N 1
ATOM 689 C CA . ALA A 1 88 ? -2.205 3.920 19.751 1.00 80.75 88 ALA A CA 1
ATOM 690 C C . ALA A 1 88 ? -0.839 4.356 20.304 1.00 80.75 88 ALA A C 1
ATOM 692 O O . ALA A 1 88 ? -0.404 5.492 20.068 1.00 80.75 88 ALA A O 1
ATOM 693 N N . LYS A 1 89 ? -0.155 3.497 21.079 1.00 76.50 89 LYS A N 1
ATOM 694 C CA . LYS A 1 89 ? 1.201 3.781 21.565 1.00 76.50 89 LYS A CA 1
ATOM 695 C C . LYS A 1 89 ? 2.131 4.011 20.379 1.00 76.50 89 LYS A C 1
ATOM 697 O O . LYS A 1 89 ? 1.906 3.495 19.290 1.00 76.50 89 LYS A O 1
ATOM 702 N N . GLU A 1 90 ? 3.123 4.881 20.572 1.00 64.25 90 GLU A N 1
ATOM 703 C CA . GLU A 1 90 ? 4.076 5.191 19.506 1.00 64.25 90 GLU A CA 1
ATOM 704 C C . GLU A 1 90 ? 4.816 3.909 19.130 1.00 64.25 90 GLU A C 1
ATOM 706 O O . GLU A 1 90 ? 5.688 3.427 19.850 1.00 64.25 90 GLU A O 1
ATOM 711 N N . LEU A 1 91 ? 4.391 3.319 18.020 1.00 62.88 91 LEU A N 1
ATOM 712 C CA . LEU A 1 91 ? 5.115 2.256 17.355 1.00 62.88 91 LEU A CA 1
ATOM 713 C C . LEU A 1 91 ? 6.374 2.870 16.723 1.00 62.88 91 LEU A C 1
ATOM 715 O O . LEU A 1 91 ? 6.335 4.035 16.314 1.00 62.88 91 LEU A O 1
ATOM 719 N N . PRO A 1 92 ? 7.486 2.119 16.645 1.00 62.66 92 PRO A N 1
ATOM 720 C CA . PRO A 1 92 ? 8.687 2.586 15.961 1.00 62.66 92 PRO A CA 1
ATOM 721 C C . PRO A 1 92 ? 8.361 2.998 14.518 1.00 62.66 92 PRO A C 1
ATOM 723 O O . PRO A 1 92 ? 7.497 2.394 13.885 1.00 62.66 92 PRO A O 1
ATOM 726 N N . ASP A 1 93 ? 9.049 4.025 14.018 1.00 63.78 93 ASP A N 1
ATOM 727 C CA . ASP A 1 93 ? 8.892 4.549 12.656 1.00 63.78 93 ASP A CA 1
ATOM 728 C C . ASP A 1 93 ? 9.085 3.425 11.611 1.00 63.78 93 ASP A C 1
ATOM 730 O O . ASP A 1 93 ? 10.125 2.756 11.633 1.00 63.78 93 ASP A O 1
ATOM 734 N N . PRO A 1 94 ? 8.117 3.168 10.706 1.00 68.88 94 PRO A N 1
ATOM 735 C CA . PRO A 1 94 ? 6.849 3.884 10.519 1.00 68.88 94 PRO A CA 1
ATOM 736 C C . PRO A 1 94 ? 5.742 3.502 11.520 1.00 68.88 94 PRO A C 1
ATOM 738 O O . PRO A 1 94 ? 5.492 2.312 11.744 1.00 68.88 94 PRO A O 1
ATOM 741 N N . PRO A 1 95 ? 5.007 4.499 12.061 1.00 75.94 95 PRO A N 1
ATOM 742 C CA . PRO A 1 95 ? 4.006 4.279 13.097 1.00 75.94 95 PRO A CA 1
ATOM 743 C C . PRO A 1 95 ? 2.837 3.431 12.581 1.00 75.94 95 PRO A C 1
ATOM 745 O O . PRO A 1 95 ? 2.401 3.565 11.436 1.00 75.94 95 PRO A O 1
ATOM 748 N N . GLY A 1 96 ? 2.279 2.602 13.462 1.00 85.69 96 GLY A N 1
ATOM 749 C CA . GLY A 1 96 ? 1.129 1.749 13.168 1.00 85.69 96 GLY A CA 1
ATOM 750 C C . GLY A 1 96 ? 1.482 0.283 12.927 1.00 85.69 96 GLY A C 1
ATOM 751 O O . GLY A 1 96 ? 2.622 -0.083 12.627 1.00 85.69 96 GLY A O 1
ATOM 752 N N . GLU A 1 97 ? 0.484 -0.576 13.094 1.00 90.38 97 GLU A N 1
ATOM 753 C CA . GLU A 1 97 ? 0.583 -2.008 12.839 1.00 90.38 97 GLU A CA 1
ATOM 754 C C . GLU A 1 97 ? 0.389 -2.289 11.348 1.00 90.38 97 GLU A C 1
ATOM 756 O O . GLU A 1 97 ? -0.414 -1.640 10.679 1.00 90.38 97 GLU 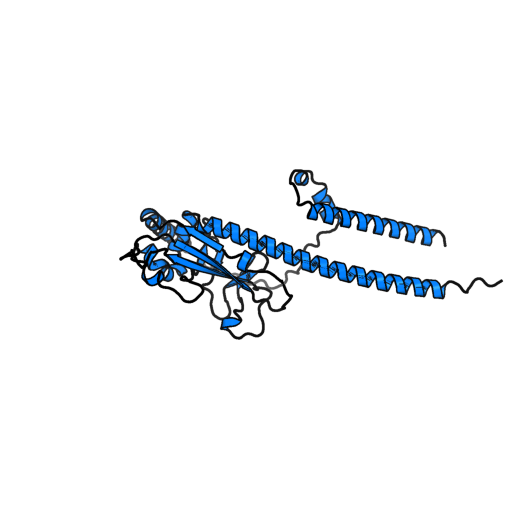A O 1
ATOM 761 N N . LEU A 1 98 ? 1.118 -3.265 10.808 1.00 91.50 98 LEU A N 1
ATOM 762 C CA . LEU A 1 98 ? 0.967 -3.679 9.414 1.00 91.50 98 LEU A CA 1
ATOM 763 C C . LEU A 1 98 ? -0.427 -4.282 9.191 1.00 91.50 98 LEU A C 1
ATOM 765 O O . LEU A 1 98 ? -0.872 -5.095 9.994 1.00 91.50 98 LEU A O 1
ATOM 769 N N . ILE A 1 99 ? -1.081 -3.936 8.082 1.00 93.94 99 ILE A N 1
ATOM 770 C CA . ILE A 1 99 ? -2.235 -4.665 7.547 1.00 93.94 99 ILE A CA 1
ATOM 771 C C . ILE A 1 99 ? -1.691 -5.710 6.561 1.00 93.94 99 ILE A C 1
ATOM 773 O O . ILE A 1 99 ? -1.245 -5.329 5.475 1.00 93.94 99 ILE A O 1
ATOM 777 N N . PRO A 1 100 ? -1.700 -7.014 6.898 1.00 92.00 100 PRO A N 1
ATOM 778 C CA . PRO A 1 100 ? -1.046 -8.011 6.058 1.00 92.00 100 PRO A CA 1
ATOM 779 C C . PRO A 1 100 ? -1.702 -8.192 4.689 1.00 92.00 100 PRO A C 1
ATOM 781 O O . PRO A 1 100 ? -0.983 -8.318 3.702 1.00 92.00 100 PRO A O 1
ATOM 784 N N . ILE A 1 101 ? -3.036 -8.186 4.605 1.00 92.69 101 ILE A N 1
ATOM 785 C CA . ILE A 1 101 ? -3.764 -8.296 3.334 1.00 92.69 101 ILE A CA 1
ATOM 786 C C . ILE A 1 101 ? -4.772 -7.166 3.176 1.00 92.69 101 ILE A C 1
ATOM 788 O O . ILE A 1 101 ? -5.590 -6.902 4.056 1.00 92.69 101 ILE A O 1
ATOM 792 N N . ILE A 1 102 ? -4.770 -6.557 1.993 1.00 93.81 102 ILE A N 1
ATOM 793 C CA . ILE A 1 102 ? -5.821 -5.646 1.551 1.00 93.81 102 ILE A CA 1
ATOM 794 C C . ILE A 1 102 ? -6.487 -6.260 0.337 1.00 93.81 102 ILE A C 1
ATOM 796 O O . ILE A 1 102 ? -5.830 -6.537 -0.666 1.00 93.81 102 ILE A O 1
ATOM 800 N N . VAL A 1 103 ? -7.800 -6.419 0.418 1.00 92.50 103 VAL A N 1
ATOM 801 C CA . VAL A 1 103 ? -8.659 -6.814 -0.698 1.00 92.50 103 VAL A CA 1
ATOM 802 C C . VAL A 1 103 ? -9.568 -5.654 -1.075 1.00 92.50 103 VAL A C 1
ATOM 804 O O . VAL A 1 103 ? -9.838 -4.806 -0.235 1.00 92.50 103 VAL A O 1
ATOM 807 N N . ASP A 1 104 ? -10.051 -5.607 -2.311 1.00 90.00 104 ASP A N 1
ATOM 808 C CA . ASP A 1 104 ? -11.112 -4.674 -2.700 1.00 90.00 104 ASP A CA 1
ATOM 809 C C . ASP A 1 104 ? -12.519 -5.230 -2.404 1.00 90.00 104 ASP A C 1
ATOM 811 O O . ASP A 1 104 ? -12.708 -6.391 -2.022 1.00 90.00 104 ASP A O 1
ATOM 815 N N . GLY A 1 105 ? -13.550 -4.412 -2.636 1.00 84.19 105 GLY A N 1
ATOM 816 C CA . GLY A 1 105 ? -14.954 -4.811 -2.497 1.00 84.19 105 GLY A CA 1
ATOM 817 C C . GLY A 1 105 ? -15.368 -6.037 -3.334 1.00 84.19 105 GLY A C 1
ATOM 818 O O . GLY A 1 105 ? -16.378 -6.673 -3.015 1.00 84.19 105 GLY A O 1
ATOM 819 N N . SER A 1 106 ? -14.574 -6.434 -4.337 1.00 87.25 106 SER A N 1
ATOM 820 C CA . SER A 1 106 ? -14.761 -7.628 -5.181 1.00 87.25 106 SER A CA 1
ATOM 821 C C . SER A 1 106 ? -13.914 -8.832 -4.742 1.00 87.25 106 SER A C 1
ATOM 823 O O . SER A 1 106 ? -13.958 -9.868 -5.389 1.00 87.25 106 SER A O 1
ATOM 825 N N . ASN A 1 107 ? -13.218 -8.735 -3.605 1.00 86.56 107 ASN A N 1
ATOM 826 C CA . ASN A 1 107 ? -12.331 -9.764 -3.047 1.00 86.56 107 ASN A CA 1
ATOM 827 C C . ASN A 1 107 ? -11.022 -9.988 -3.822 1.00 86.56 107 ASN A C 1
ATOM 829 O O . ASN A 1 107 ? -10.344 -10.994 -3.629 1.00 86.56 107 ASN A O 1
ATOM 833 N N . ARG A 1 108 ? -10.630 -9.049 -4.687 1.00 89.88 108 ARG A N 1
ATOM 834 C CA . ARG A 1 108 ? -9.318 -9.103 -5.334 1.00 89.88 108 ARG A CA 1
ATOM 835 C C . ARG A 1 108 ? -8.266 -8.542 -4.386 1.00 89.88 108 ARG A C 1
ATOM 837 O O . ARG A 1 108 ? -8.425 -7.440 -3.866 1.00 89.88 108 ARG A O 1
ATOM 844 N N . VAL A 1 109 ? -7.171 -9.275 -4.216 1.00 90.75 109 VAL A N 1
ATOM 845 C CA . VAL A 1 109 ? -6.021 -8.839 -3.418 1.00 90.75 109 VAL A CA 1
ATOM 846 C C . VAL A 1 109 ? -5.350 -7.638 -4.090 1.00 90.75 109 VAL A C 1
ATOM 848 O O . VAL A 1 109 ? -4.948 -7.689 -5.252 1.00 90.75 109 VAL A O 1
ATOM 851 N N . LEU A 1 110 ? -5.254 -6.536 -3.354 1.00 91.25 110 LEU A N 1
ATOM 852 C CA . LEU A 1 110 ? -4.578 -5.306 -3.760 1.00 91.25 110 LEU A CA 1
ATOM 853 C C . LEU A 1 110 ? -3.163 -5.215 -3.190 1.00 91.25 110 LEU A C 1
ATOM 855 O O . LEU A 1 110 ? -2.293 -4.653 -3.863 1.00 91.25 110 LEU A O 1
ATOM 859 N N . VAL A 1 111 ? -2.974 -5.738 -1.973 1.00 91.62 111 VAL A N 1
ATOM 860 C CA . VAL A 1 111 ? -1.712 -5.801 -1.226 1.00 91.62 111 VAL A CA 1
ATOM 861 C C . VAL A 1 111 ? -1.663 -7.120 -0.466 1.00 91.62 111 VAL A C 1
ATOM 863 O O . VAL A 1 111 ? -2.635 -7.477 0.200 1.00 91.62 111 VAL A O 1
ATOM 866 N N . ASP A 1 112 ? -0.523 -7.800 -0.537 1.00 90.31 112 ASP A N 1
ATOM 867 C CA . ASP A 1 112 ? -0.227 -8.986 0.261 1.00 90.31 112 ASP A CA 1
ATOM 868 C C . ASP A 1 112 ? 1.191 -8.894 0.832 1.00 90.31 112 ASP A C 1
ATOM 870 O O . ASP A 1 112 ? 2.189 -8.958 0.113 1.00 90.31 112 ASP A O 1
ATOM 874 N N . SER A 1 113 ? 1.262 -8.719 2.145 1.00 85.44 113 SER A N 1
ATOM 875 C CA . SER A 1 113 ? 2.490 -8.694 2.934 1.00 85.44 113 SER A CA 1
ATOM 876 C C . SER A 1 113 ? 2.660 -9.942 3.804 1.00 85.44 113 SER A C 1
ATOM 878 O O . SER A 1 113 ? 3.611 -9.993 4.583 1.00 85.44 113 SER A O 1
ATOM 880 N N . THR A 1 114 ? 1.771 -10.936 3.688 1.00 83.69 114 THR A N 1
ATOM 881 C CA . THR A 1 114 ? 1.798 -12.171 4.499 1.00 83.69 114 THR A CA 1
ATOM 882 C C . THR A 1 114 ? 2.901 -13.126 4.084 1.00 83.69 114 THR A C 1
ATOM 884 O O . THR A 1 114 ? 3.380 -13.925 4.888 1.00 83.69 114 THR A O 1
ATOM 887 N N . ILE A 1 115 ? 3.322 -13.032 2.827 1.00 73.69 115 ILE A N 1
ATOM 888 C CA . ILE A 1 115 ? 4.364 -13.883 2.284 1.00 73.69 115 ILE A CA 1
ATOM 889 C C . ILE A 1 115 ? 5.713 -13.376 2.795 1.00 73.69 115 ILE A C 1
ATOM 891 O O . ILE A 1 115 ? 6.048 -12.198 2.641 1.00 73.69 115 ILE A O 1
ATOM 895 N N . THR A 1 116 ? 6.463 -14.269 3.437 1.00 68.88 116 THR A N 1
ATOM 896 C CA . THR A 1 116 ? 7.742 -13.995 4.108 1.00 68.88 116 THR A CA 1
ATOM 897 C C . THR A 1 116 ? 8.835 -14.944 3.600 1.00 68.88 116 THR A C 1
ATOM 899 O O . THR A 1 116 ? 8.576 -15.839 2.790 1.00 68.88 116 THR A O 1
ATOM 902 N N . GLY A 1 117 ? 10.082 -14.749 4.041 1.00 65.56 117 GLY A N 1
ATOM 903 C CA . GLY A 1 117 ? 11.208 -15.596 3.636 1.00 65.56 117 GLY A CA 1
ATOM 904 C C . GLY A 1 117 ? 11.697 -15.266 2.227 1.00 65.56 117 GLY A C 1
ATOM 905 O O . GLY A 1 117 ? 11.945 -14.109 1.923 1.00 65.56 117 GLY A O 1
ATOM 906 N N . ASN A 1 118 ? 11.824 -16.266 1.355 1.00 63.00 118 ASN A N 1
ATOM 907 C CA . ASN A 1 118 ? 12.282 -16.047 -0.025 1.00 63.00 118 ASN A CA 1
ATOM 908 C C . ASN A 1 118 ? 11.151 -15.627 -0.985 1.00 63.00 118 ASN A C 1
ATOM 910 O O . ASN A 1 118 ? 11.426 -15.249 -2.115 1.00 63.00 118 ASN A O 1
ATOM 914 N N . ASN A 1 119 ? 9.886 -15.670 -0.549 1.00 70.56 119 ASN A N 1
ATOM 915 C CA . ASN A 1 119 ? 8.710 -15.448 -1.404 1.00 70.56 119 ASN A CA 1
ATOM 916 C C . ASN A 1 119 ? 7.989 -14.125 -1.125 1.00 70.56 119 ASN A C 1
ATOM 918 O O . ASN A 1 119 ? 6.811 -13.984 -1.439 1.00 70.56 119 ASN A O 1
ATOM 922 N N . ILE A 1 120 ? 8.672 -13.158 -0.520 1.00 79.88 120 ILE A N 1
ATOM 923 C CA . ILE A 1 120 ? 8.079 -11.908 -0.039 1.00 79.88 120 ILE A CA 1
ATOM 924 C C . ILE A 1 120 ? 7.211 -11.262 -1.118 1.00 79.88 120 ILE A C 1
ATOM 926 O O . ILE A 1 120 ? 7.654 -11.048 -2.246 1.00 79.88 120 ILE A O 1
ATOM 930 N N . GLY A 1 121 ? 5.959 -10.973 -0.764 1.00 84.12 121 GLY A N 1
ATOM 931 C CA . GLY A 1 121 ? 5.001 -10.368 -1.681 1.00 84.12 121 GLY A CA 1
ATOM 932 C C . GLY A 1 121 ? 5.442 -8.967 -2.099 1.00 84.12 121 GLY A C 1
ATOM 933 O O . GLY A 1 121 ? 5.877 -8.162 -1.267 1.00 84.12 121 GLY A O 1
ATOM 934 N N . GLY A 1 122 ? 5.320 -8.677 -3.388 1.00 90.81 122 GLY A N 1
ATOM 935 C CA . GLY A 1 122 ? 5.611 -7.376 -3.966 1.00 90.81 122 GLY A CA 1
ATOM 936 C C . GLY A 1 122 ? 4.740 -7.088 -5.181 1.00 90.81 122 GLY A C 1
ATOM 937 O O . GLY A 1 122 ? 3.674 -7.677 -5.377 1.00 90.81 122 GLY A O 1
ATOM 938 N N . MET A 1 123 ? 5.186 -6.137 -5.990 1.00 91.06 123 MET A N 1
ATOM 939 C CA . MET A 1 123 ? 4.526 -5.703 -7.206 1.00 91.06 123 MET A CA 1
ATOM 940 C C . MET A 1 123 ? 5.526 -5.393 -8.314 1.00 91.06 123 MET A C 1
ATOM 942 O O . MET A 1 123 ? 6.617 -4.860 -8.085 1.00 91.06 123 MET A O 1
ATOM 946 N N . THR A 1 124 ? 5.098 -5.671 -9.539 1.00 90.56 124 THR A N 1
ATOM 947 C CA . THR A 1 124 ? 5.775 -5.228 -10.753 1.00 90.56 124 THR A CA 1
ATOM 948 C C . THR A 1 124 ? 5.617 -3.714 -10.935 1.00 90.56 124 THR A C 1
ATOM 950 O O . THR A 1 124 ? 4.760 -3.066 -10.327 1.00 90.56 124 THR A O 1
ATOM 953 N N . TYR A 1 125 ? 6.389 -3.127 -11.850 1.00 86.81 125 TYR A N 1
ATOM 954 C CA . TYR A 1 125 ? 6.201 -1.733 -12.276 1.00 86.81 125 TYR A CA 1
ATOM 955 C C . TYR A 1 125 ? 4.853 -1.464 -12.968 1.00 86.81 125 TYR A C 1
ATOM 957 O O . TYR A 1 125 ? 4.485 -0.308 -13.159 1.00 86.81 125 TYR A O 1
ATOM 965 N N . GLN A 1 126 ? 4.123 -2.515 -13.338 1.00 85.75 126 GLN A N 1
ATOM 966 C CA . GLN A 1 126 ? 2.770 -2.456 -13.883 1.00 85.75 126 GLN A CA 1
ATOM 967 C C . GLN A 1 126 ? 1.694 -2.567 -12.786 1.00 85.75 126 GLN A C 1
ATOM 969 O O . GLN A 1 126 ? 0.509 -2.463 -13.088 1.00 85.75 126 GLN A O 1
ATOM 974 N N . GLY A 1 127 ? 2.084 -2.744 -11.517 1.00 85.00 127 GLY A N 1
ATOM 975 C CA . GLY A 1 127 ? 1.159 -2.838 -10.384 1.00 85.00 127 GLY A CA 1
ATOM 976 C C . GLY A 1 127 ? 0.525 -4.220 -10.200 1.00 85.00 127 GLY A C 1
ATOM 977 O O . GLY A 1 127 ? -0.401 -4.362 -9.393 1.00 85.00 127 GLY A O 1
ATOM 978 N N . THR A 1 128 ? 1.012 -5.225 -10.931 1.00 88.94 128 THR A N 1
ATOM 979 C CA . THR A 1 128 ? 0.625 -6.631 -10.768 1.00 88.94 128 THR A CA 1
ATOM 980 C C . THR A 1 128 ? 1.339 -7.213 -9.557 1.00 88.94 128 THR A C 1
ATOM 982 O O . THR A 1 128 ? 2.519 -6.931 -9.360 1.00 88.94 128 THR A O 1
ATOM 985 N N . LEU A 1 129 ? 0.647 -8.026 -8.757 1.00 89.44 129 LEU A N 1
ATOM 986 C CA . LEU A 1 129 ? 1.271 -8.749 -7.649 1.00 89.44 129 LEU A CA 1
ATOM 987 C C . LEU A 1 129 ? 2.332 -9.726 -8.171 1.00 89.44 129 LEU A C 1
ATOM 989 O O . LEU A 1 129 ? 2.150 -10.360 -9.210 1.00 89.44 129 LEU A O 1
ATOM 993 N N . CYS A 1 130 ? 3.426 -9.846 -7.432 1.00 90.25 130 CYS A N 1
ATOM 994 C CA . CYS A 1 130 ? 4.498 -10.801 -7.688 1.00 90.25 130 CYS A CA 1
ATOM 995 C C . CYS A 1 130 ? 5.050 -11.343 -6.369 1.00 90.25 130 CYS A C 1
ATOM 997 O O . CYS A 1 130 ? 4.788 -10.801 -5.291 1.00 90.25 130 CYS A O 1
ATOM 999 N N . HIS A 1 131 ? 5.815 -12.423 -6.476 1.00 88.75 131 HIS A N 1
ATOM 1000 C CA . HIS A 1 131 ? 6.560 -13.016 -5.372 1.00 88.75 131 HIS A CA 1
ATOM 1001 C C . HIS A 1 131 ? 8.042 -12.650 -5.491 1.00 88.75 131 HIS A C 1
ATOM 1003 O O . HIS A 1 131 ? 8.482 -12.178 -6.540 1.00 88.75 131 HIS A O 1
ATOM 1009 N N . GLU A 1 132 ? 8.800 -12.898 -4.422 1.00 86.75 132 GLU A N 1
ATOM 1010 C CA . GLU A 1 132 ? 10.260 -12.720 -4.381 1.00 86.75 132 GLU A CA 1
ATOM 1011 C C . GLU A 1 132 ? 10.719 -11.250 -4.414 1.00 86.75 132 GLU A C 1
ATOM 1013 O O . GLU A 1 132 ? 11.752 -10.914 -5.002 1.00 86.75 132 GLU A O 1
ATOM 1018 N N . PHE A 1 133 ? 9.972 -10.345 -3.776 1.00 90.19 133 PHE A N 1
ATOM 1019 C CA . PHE A 1 133 ? 10.512 -9.029 -3.442 1.00 90.19 133 PHE A CA 1
ATOM 1020 C C . PHE A 1 133 ? 11.719 -9.196 -2.512 1.00 90.19 133 PHE A C 1
ATOM 1022 O O . PHE A 1 133 ? 11.635 -9.859 -1.483 1.00 90.19 133 PHE A O 1
ATOM 1029 N N . VAL A 1 134 ? 12.845 -8.565 -2.830 1.00 87.69 134 VAL A N 1
ATOM 1030 C CA . VAL A 1 134 ? 14.036 -8.646 -1.978 1.00 87.69 134 VAL A CA 1
ATOM 1031 C C . VAL A 1 134 ? 14.117 -7.405 -1.106 1.00 87.69 134 VAL A C 1
ATOM 1033 O O . VAL A 1 134 ? 14.484 -6.327 -1.577 1.00 87.69 134 VAL A O 1
ATOM 1036 N N . ASP A 1 135 ? 13.799 -7.555 0.178 1.00 84.50 135 ASP A N 1
ATOM 1037 C CA . ASP A 1 135 ? 14.015 -6.493 1.159 1.00 84.50 135 ASP A CA 1
ATOM 1038 C C . ASP A 1 135 ? 15.504 -6.432 1.538 1.00 84.50 135 ASP A C 1
ATOM 1040 O O . ASP A 1 135 ? 15.998 -7.235 2.333 1.00 84.50 135 ASP A O 1
ATOM 1044 N N . ARG A 1 136 ? 16.240 -5.499 0.922 1.00 78.25 136 ARG A N 1
ATOM 1045 C CA . ARG A 1 136 ? 17.689 -5.350 1.138 1.00 78.25 136 ARG A CA 1
ATOM 1046 C C . ARG A 1 136 ? 18.037 -4.974 2.572 1.00 78.25 136 ARG A C 1
ATOM 1048 O O . ARG A 1 136 ? 19.087 -5.394 3.048 1.00 78.25 136 ARG A O 1
ATOM 1055 N N . ASP A 1 137 ? 17.154 -4.245 3.247 1.00 75.06 137 ASP A N 1
ATOM 1056 C CA . ASP A 1 137 ? 17.389 -3.789 4.616 1.00 75.06 137 ASP A CA 1
ATOM 1057 C C . ASP A 1 137 ? 17.269 -4.955 5.609 1.00 75.06 137 ASP A C 1
ATOM 1059 O O . ASP A 1 137 ? 17.925 -4.965 6.647 1.00 75.06 137 ASP A O 1
ATOM 1063 N N . VAL A 1 138 ? 16.458 -5.964 5.271 1.00 75.06 138 VAL A N 1
ATOM 1064 C CA . VAL A 1 138 ? 16.209 -7.138 6.121 1.00 75.06 138 VAL A CA 1
ATOM 1065 C C . VAL A 1 138 ? 17.168 -8.289 5.815 1.00 75.06 138 VAL A C 1
ATOM 1067 O O . VAL A 1 138 ? 17.662 -8.936 6.735 1.00 75.06 138 VAL A O 1
ATOM 1070 N N . TYR A 1 139 ? 17.431 -8.570 4.536 1.00 72.44 139 TYR A N 1
ATOM 1071 C CA . TYR A 1 139 ? 18.178 -9.767 4.122 1.00 72.44 139 TYR A CA 1
ATOM 1072 C C . TYR A 1 139 ? 19.650 -9.513 3.804 1.00 72.44 139 TYR A C 1
ATOM 1074 O O . TYR A 1 139 ? 20.341 -10.452 3.415 1.00 72.44 139 TYR A O 1
ATOM 1082 N N . PHE A 1 140 ? 20.134 -8.272 3.943 1.00 69.50 140 PHE A N 1
ATOM 1083 C CA . PHE A 1 140 ? 21.508 -7.885 3.591 1.00 69.50 140 PHE A CA 1
ATOM 1084 C C . PHE A 1 140 ? 21.919 -8.371 2.186 1.00 69.50 140 PHE A C 1
ATOM 1086 O O . PHE A 1 140 ? 23.073 -8.716 1.941 1.00 69.50 140 PHE A O 1
ATOM 1093 N N . SER A 1 141 ? 20.954 -8.440 1.262 1.00 70.12 141 SER A N 1
ATOM 1094 C CA . SER A 1 141 ? 21.196 -8.861 -0.117 1.00 70.12 141 SER A CA 1
ATOM 1095 C C . SER A 1 141 ? 21.797 -7.707 -0.909 1.00 70.12 141 SER A C 1
ATOM 1097 O O . SER A 1 141 ? 21.279 -6.589 -0.886 1.00 70.12 141 SER A O 1
ATOM 1099 N N . GLU A 1 142 ? 22.848 -7.992 -1.675 1.00 69.31 142 GLU A N 1
ATOM 1100 C CA . GLU A 1 142 ? 23.451 -7.016 -2.590 1.00 69.31 142 GLU A CA 1
ATOM 1101 C C . GLU A 1 142 ? 22.539 -6.713 -3.790 1.00 69.31 142 GLU A C 1
ATOM 1103 O O . GLU A 1 142 ? 22.602 -5.630 -4.374 1.00 69.31 142 GLU A O 1
ATOM 1108 N N . ASN A 1 143 ? 21.640 -7.644 -4.123 1.00 78.38 143 ASN A N 1
ATOM 1109 C CA . ASN A 1 143 ? 20.850 -7.612 -5.345 1.00 78.38 143 ASN A CA 1
ATOM 1110 C C . ASN A 1 143 ? 19.344 -7.610 -5.048 1.00 78.38 143 ASN A C 1
ATOM 1112 O O . ASN A 1 143 ? 18.862 -8.408 -4.244 1.00 78.38 143 ASN A O 1
ATOM 1116 N N . GLY A 1 144 ? 18.606 -6.706 -5.701 1.00 84.81 144 GLY A N 1
ATOM 1117 C CA . GLY A 1 144 ? 17.139 -6.690 -5.694 1.00 84.81 144 GLY A CA 1
ATOM 1118 C C . GLY A 1 144 ? 16.529 -7.667 -6.710 1.00 84.81 144 GLY A C 1
ATOM 1119 O O . GLY A 1 144 ? 17.221 -8.544 -7.221 1.00 84.81 144 GLY A O 1
ATOM 1120 N N . ASN A 1 145 ? 15.251 -7.489 -7.057 1.00 88.31 145 ASN A N 1
ATOM 1121 C CA . ASN A 1 145 ? 14.568 -8.282 -8.088 1.00 88.31 145 ASN A CA 1
ATOM 1122 C C . ASN A 1 145 ? 13.846 -7.372 -9.095 1.00 88.31 145 ASN A C 1
ATOM 1124 O O . ASN A 1 145 ? 12.890 -6.684 -8.750 1.00 88.31 145 ASN A O 1
ATOM 1128 N N . ASP A 1 146 ? 14.269 -7.378 -10.363 1.00 87.94 146 ASP A N 1
ATOM 1129 C CA . ASP A 1 146 ? 13.635 -6.562 -11.412 1.00 87.94 146 ASP A CA 1
ATOM 1130 C C . ASP A 1 146 ? 12.229 -7.039 -11.802 1.00 87.94 146 ASP A C 1
ATOM 1132 O O . ASP A 1 146 ? 11.446 -6.245 -12.328 1.00 87.94 146 ASP A O 1
ATOM 1136 N N . GLN A 1 147 ? 11.899 -8.309 -11.539 1.00 89.12 147 GLN A N 1
ATOM 1137 C CA . GLN A 1 147 ? 10.556 -8.858 -11.749 1.00 89.12 147 GLN A CA 1
ATOM 1138 C C . GLN A 1 147 ? 9.612 -8.487 -10.606 1.00 89.12 147 GLN A C 1
ATOM 1140 O O . GLN A 1 147 ? 8.413 -8.346 -10.831 1.00 89.12 147 GLN A O 1
ATOM 1145 N N . CYS A 1 148 ? 10.150 -8.266 -9.402 1.00 91.12 148 CYS A N 1
ATOM 1146 C CA . CYS A 1 148 ? 9.380 -7.848 -8.236 1.00 91.12 148 CYS A CA 1
ATOM 1147 C C . CYS A 1 148 ? 10.037 -6.674 -7.487 1.00 91.12 148 CYS A C 1
ATOM 1149 O O . CYS A 1 148 ? 10.486 -6.825 -6.351 1.00 91.12 148 CYS A O 1
ATOM 1151 N N . PRO A 1 149 ? 10.131 -5.490 -8.125 1.00 90.44 149 PRO A N 1
ATOM 1152 C CA . PRO A 1 149 ? 10.966 -4.394 -7.640 1.00 90.44 149 PRO A CA 1
ATOM 1153 C C . PRO A 1 149 ? 10.291 -3.515 -6.588 1.00 90.44 149 PRO A C 1
ATOM 1155 O O . PRO A 1 149 ? 10.967 -2.683 -5.985 1.00 90.44 149 PRO A O 1
ATOM 1158 N N . LEU A 1 150 ? 8.974 -3.619 -6.400 1.00 91.06 150 LEU A N 1
ATOM 1159 C CA . LEU A 1 150 ? 8.216 -2.774 -5.481 1.00 91.06 150 LEU A CA 1
ATOM 1160 C C . LEU A 1 150 ? 7.548 -3.620 -4.403 1.00 91.06 150 LEU A C 1
ATOM 1162 O O . LEU A 1 150 ? 7.056 -4.704 -4.683 1.00 91.06 150 LEU A O 1
ATOM 1166 N N . ARG A 1 151 ? 7.448 -3.097 -3.185 1.00 91.25 151 ARG A N 1
ATOM 1167 C CA . ARG A 1 151 ? 6.580 -3.638 -2.133 1.00 91.25 151 ARG A CA 1
ATOM 1168 C C . ARG A 1 151 ? 5.851 -2.484 -1.480 1.00 91.25 151 ARG A C 1
ATOM 1170 O O . ARG A 1 151 ? 6.467 -1.468 -1.181 1.00 91.25 151 ARG A O 1
ATOM 1177 N N . LEU A 1 152 ? 4.545 -2.628 -1.299 1.00 92.00 152 LEU A N 1
ATOM 1178 C CA . LEU A 1 152 ? 3.736 -1.643 -0.596 1.00 92.00 152 LEU A CA 1
ATOM 1179 C C . LEU A 1 152 ? 3.430 -2.170 0.799 1.00 92.00 152 LEU A C 1
ATOM 1181 O O . LEU A 1 152 ? 2.763 -3.192 0.937 1.00 92.00 152 LEU A O 1
ATOM 1185 N N . GLU A 1 153 ? 3.910 -1.463 1.812 1.00 91.81 153 GLU A N 1
ATOM 1186 C CA . GLU A 1 153 ? 3.584 -1.740 3.204 1.00 91.81 153 GLU A CA 1
ATOM 1187 C C . GLU A 1 153 ? 2.488 -0.782 3.636 1.00 91.81 153 GLU A C 1
ATOM 1189 O O . GLU A 1 153 ? 2.680 0.432 3.611 1.00 91.81 153 GLU A O 1
ATOM 1194 N N . VAL A 1 154 ? 1.330 -1.326 4.006 1.00 93.94 154 VAL A N 1
ATOM 1195 C CA . VAL A 1 154 ? 0.212 -0.532 4.513 1.00 93.94 154 VAL A CA 1
ATOM 1196 C C . VAL A 1 154 ? 0.066 -0.787 5.997 1.00 93.94 154 VAL A C 1
ATOM 1198 O O . VAL A 1 154 ? -0.024 -1.933 6.432 1.00 93.94 154 VAL A O 1
ATOM 1201 N N . ARG A 1 155 ? 0.059 0.287 6.772 1.00 93.56 155 ARG A N 1
ATOM 1202 C CA . ARG A 1 155 ? -0.040 0.280 8.222 1.00 93.56 155 ARG A CA 1
ATOM 1203 C C . ARG A 1 155 ? -1.271 1.035 8.662 1.00 93.56 155 ARG A C 1
ATOM 1205 O O . ARG A 1 155 ? -1.752 1.923 7.964 1.00 93.56 155 ARG A O 1
ATOM 1212 N N . TRP A 1 156 ? -1.776 0.682 9.829 1.00 94.00 156 TRP A N 1
ATOM 1213 C CA . TRP A 1 156 ? -2.883 1.375 10.454 1.00 94.00 156 TRP A CA 1
ATOM 1214 C C . TRP A 1 156 ? -2.530 1.752 11.883 1.00 94.00 156 TRP A C 1
ATOM 1216 O O . TRP A 1 156 ? -1.764 1.065 12.557 1.00 94.00 156 TRP A O 1
ATOM 1226 N N . ARG A 1 157 ? -3.119 2.840 12.362 1.00 92.19 157 ARG A N 1
ATOM 1227 C CA . ARG A 1 157 ? -3.113 3.186 13.777 1.00 92.19 157 ARG A CA 1
ATOM 1228 C C . ARG A 1 157 ? -4.429 3.842 14.172 1.00 92.19 157 ARG A C 1
ATOM 1230 O O . ARG A 1 157 ? -5.033 4.548 13.355 1.00 92.19 157 ARG A O 1
ATOM 1237 N N . PRO A 1 158 ? -4.878 3.641 15.412 1.00 93.19 158 PRO A N 1
ATOM 1238 C CA . PRO A 1 158 ? -5.990 4.392 15.948 1.00 93.19 158 PRO A CA 1
ATOM 1239 C C . PRO A 1 158 ? -5.546 5.830 16.256 1.00 93.19 158 PRO A C 1
ATOM 1241 O O . PRO A 1 158 ? -4.415 6.082 16.678 1.00 93.19 158 PRO A O 1
ATOM 1244 N N . ILE A 1 159 ? -6.445 6.779 16.032 1.00 91.56 159 ILE A N 1
ATOM 1245 C CA . ILE A 1 159 ? -6.311 8.163 16.474 1.00 91.56 159 ILE A CA 1
ATOM 1246 C C . ILE A 1 159 ? -7.063 8.256 17.802 1.00 91.56 159 ILE A C 1
ATOM 1248 O O . ILE A 1 159 ? -8.292 8.296 17.815 1.00 91.56 159 ILE A O 1
ATOM 1252 N N . CYS A 1 160 ? -6.308 8.241 18.897 1.00 88.88 160 CYS A N 1
ATOM 1253 C CA . CYS A 1 160 ? -6.792 8.459 20.260 1.00 88.88 160 CYS A CA 1
ATOM 1254 C C . CYS A 1 160 ? -5.929 9.546 20.895 1.00 88.88 160 CYS A C 1
ATOM 1256 O O . CYS A 1 160 ? -4.721 9.604 20.628 1.00 88.88 160 CYS A O 1
ATOM 1258 N N . ASP A 1 161 ? -6.520 10.379 21.739 1.00 81.25 161 ASP A N 1
ATOM 1259 C CA . ASP A 1 161 ? -5.774 11.364 22.506 1.00 81.25 161 ASP A CA 1
ATOM 1260 C C . ASP A 1 161 ? -5.337 10.737 23.832 1.00 81.25 161 ASP A C 1
ATOM 1262 O O . ASP A 1 161 ? -6.137 10.506 24.728 1.00 81.25 161 ASP A O 1
ATOM 1266 N N . LYS A 1 162 ? -4.041 10.452 23.973 1.00 73.12 162 LYS A N 1
ATOM 1267 C CA . LYS A 1 162 ? -3.506 9.815 25.187 1.00 73.12 162 LYS A CA 1
ATOM 1268 C C . LYS A 1 162 ? -3.588 10.708 26.424 1.00 73.12 162 LYS A C 1
ATOM 1270 O O . LYS A 1 162 ? -3.468 10.191 27.531 1.00 73.12 162 LYS A O 1
ATOM 1275 N N . GLU A 1 163 ? -3.716 12.023 26.250 1.00 75.31 163 GLU A N 1
ATOM 1276 C CA . GLU A 1 163 ? -3.789 12.963 27.369 1.00 75.31 163 GLU A CA 1
ATOM 1277 C C . GLU A 1 163 ? -5.204 13.051 27.942 1.00 75.31 163 GLU A C 1
ATOM 1279 O O . GLU A 1 163 ? -5.369 13.335 29.131 1.00 75.31 163 GLU A O 1
ATOM 1284 N N . THR A 1 164 ? -6.222 12.785 27.119 1.00 76.62 164 THR A N 1
ATOM 1285 C CA . THR A 1 164 ? -7.630 12.981 27.489 1.00 76.62 164 THR A CA 1
ATOM 1286 C C . THR A 1 164 ? -8.455 11.694 27.499 1.00 76.62 164 THR A C 1
ATOM 1288 O O . THR A 1 164 ? -9.399 11.591 28.287 1.00 76.62 164 THR A O 1
ATOM 1291 N N . ASP A 1 165 ? -8.077 10.680 26.719 1.00 78.12 165 ASP A N 1
ATOM 1292 C CA . ASP A 1 165 ? -8.804 9.418 26.618 1.00 78.12 165 ASP A CA 1
ATOM 1293 C C . ASP A 1 165 ? -8.270 8.382 27.617 1.00 78.12 165 ASP A C 1
ATOM 1295 O O . ASP A 1 165 ? -7.126 7.933 27.556 1.00 78.12 165 ASP A O 1
ATOM 1299 N N . THR A 1 166 ? -9.138 7.917 28.518 1.00 81.81 166 THR A N 1
ATOM 1300 C CA . THR A 1 166 ? -8.846 6.779 29.412 1.00 81.81 166 THR A CA 1
ATOM 1301 C C . THR A 1 166 ? -9.065 5.423 28.741 1.00 81.81 166 THR A C 1
ATOM 1303 O O . THR A 1 166 ? -8.625 4.401 29.264 1.00 81.81 166 THR A O 1
ATOM 1306 N N . SER A 1 167 ? -9.739 5.408 27.590 1.00 87.50 167 SER A N 1
ATOM 1307 C CA . SER A 1 167 ? -9.971 4.228 26.760 1.00 87.50 167 SER A CA 1
ATOM 1308 C C . SER A 1 167 ? -10.131 4.650 25.307 1.00 87.50 167 SER A C 1
ATOM 1310 O O . SER A 1 167 ? -10.864 5.597 25.024 1.00 87.50 167 SER A O 1
ATOM 1312 N N . CYS A 1 168 ? -9.528 3.915 24.384 1.00 89.81 168 CYS A N 1
ATOM 1313 C CA . CYS A 1 168 ? -9.647 4.157 22.957 1.00 89.81 168 CYS A CA 1
ATOM 1314 C C . CYS A 1 168 ? -10.659 3.195 22.323 1.00 89.81 168 CYS A C 1
ATOM 1316 O O . CYS A 1 168 ? -10.315 2.282 21.565 1.00 89.81 168 CYS A O 1
ATOM 1318 N N . LEU A 1 169 ? -11.931 3.381 22.681 1.00 89.44 169 LEU A N 1
ATOM 1319 C CA . LEU A 1 169 ? -13.042 2.605 22.137 1.00 89.44 169 LEU A CA 1
ATOM 1320 C C . LEU A 1 169 ? -13.521 3.231 20.825 1.00 89.44 169 LEU A C 1
ATOM 1322 O O . LEU A 1 169 ? -13.904 4.395 20.787 1.00 89.44 169 LEU A O 1
ATOM 1326 N N . ASN A 1 170 ? -13.543 2.430 19.759 1.00 88.50 170 ASN A N 1
ATOM 1327 C CA . ASN A 1 170 ? -14.000 2.841 18.428 1.00 88.50 170 ASN A CA 1
ATOM 1328 C C . ASN A 1 170 ? -13.327 4.128 17.874 1.00 88.50 170 ASN A C 1
ATOM 1330 O O . ASN A 1 170 ? -14.014 5.100 17.542 1.00 88.50 170 ASN A O 1
ATOM 1334 N N . PRO A 1 171 ? -11.989 4.152 17.754 1.00 92.25 171 PRO A N 1
ATOM 1335 C CA . PRO A 1 171 ? -11.269 5.334 17.293 1.00 92.25 171 PRO A CA 1
ATOM 1336 C C . PRO A 1 171 ? -11.463 5.616 15.810 1.00 92.25 171 PRO A C 1
ATOM 1338 O O . PRO A 1 171 ? -11.755 4.719 15.017 1.00 92.25 171 PRO A O 1
ATOM 1341 N N . GLN A 1 172 ? -11.171 6.854 15.407 1.00 93.06 172 GLN A N 1
ATOM 1342 C CA . GLN A 1 172 ? -10.821 7.107 14.011 1.00 93.06 172 GLN A CA 1
ATOM 1343 C C . GLN A 1 172 ? -9.552 6.333 13.656 1.00 93.06 172 GLN A C 1
ATOM 1345 O O . GLN A 1 172 ? -8.671 6.128 14.487 1.00 93.06 172 GLN A O 1
ATOM 1350 N N . ILE A 1 173 ? -9.448 5.894 12.411 1.00 94.44 173 ILE A N 1
ATOM 1351 C CA . ILE A 1 173 ? -8.349 5.040 11.968 1.00 94.44 173 ILE A CA 1
ATOM 1352 C C . ILE A 1 173 ? -7.555 5.800 10.920 1.00 94.44 173 ILE A C 1
ATOM 1354 O O . ILE A 1 173 ? -8.101 6.163 9.877 1.00 94.44 173 ILE A O 1
ATOM 1358 N N . GLN A 1 174 ? -6.270 6.019 11.191 1.00 94.38 174 GLN A N 1
ATOM 1359 C CA . GLN A 1 174 ? -5.322 6.470 10.182 1.00 94.38 174 GLN A CA 1
ATOM 1360 C C . GLN A 1 174 ? -4.680 5.250 9.530 1.00 94.38 174 GLN A C 1
ATOM 1362 O O . GLN A 1 174 ? -4.238 4.327 10.211 1.00 94.38 174 GLN A O 1
ATOM 1367 N N . ILE A 1 175 ? -4.615 5.265 8.208 1.00 95.19 175 ILE A N 1
ATOM 1368 C CA . ILE A 1 175 ? -3.997 4.243 7.379 1.00 95.19 175 ILE A CA 1
ATOM 1369 C C . ILE A 1 175 ? -2.927 4.932 6.548 1.00 95.19 175 ILE A C 1
ATOM 1371 O O . ILE A 1 175 ? -3.217 5.888 5.828 1.00 95.19 175 ILE A O 1
ATOM 1375 N N . THR A 1 176 ? -1.699 4.446 6.649 1.00 94.38 176 THR A N 1
ATOM 1376 C CA . THR A 1 176 ? -0.551 4.944 5.898 1.00 94.38 176 THR A CA 1
ATOM 1377 C C . THR A 1 176 ? -0.004 3.840 5.008 1.00 94.38 176 THR A C 1
ATOM 1379 O O . THR A 1 176 ? -0.037 2.669 5.368 1.00 94.38 176 THR A O 1
ATOM 1382 N N . GLY A 1 177 ? 0.483 4.182 3.820 1.00 93.88 177 GLY A N 1
ATOM 1383 C CA . GLY A 1 177 ? 1.120 3.220 2.924 1.00 93.88 177 GLY A CA 1
ATOM 1384 C C . GLY A 1 177 ? 2.419 3.763 2.361 1.00 93.88 177 GLY A C 1
ATOM 1385 O O . GLY A 1 177 ? 2.449 4.891 1.872 1.00 93.88 177 GLY A O 1
ATOM 1386 N N . SER A 1 178 ? 3.482 2.966 2.401 1.00 92.00 178 SER A N 1
ATOM 1387 C CA . SER A 1 178 ? 4.800 3.339 1.888 1.00 92.00 178 SER A CA 1
ATOM 1388 C C . SER A 1 178 ? 5.354 2.279 0.939 1.00 92.00 178 SER A C 1
ATOM 1390 O O . SER A 1 178 ? 5.205 1.072 1.141 1.00 92.00 178 SER A O 1
ATOM 1392 N N . TYR A 1 179 ? 5.988 2.743 -0.137 1.00 90.81 179 TYR A N 1
ATOM 1393 C CA . TYR A 1 179 ? 6.646 1.867 -1.099 1.00 90.81 179 TYR A CA 1
ATOM 1394 C C . TYR A 1 179 ? 8.103 1.639 -0.708 1.00 90.81 179 TYR A C 1
ATOM 1396 O O . TYR A 1 179 ? 8.859 2.594 -0.528 1.00 90.81 179 TYR A O 1
ATOM 1404 N N . LYS A 1 180 ? 8.509 0.373 -0.681 1.00 89.31 180 LYS A N 1
ATOM 1405 C CA . LYS A 1 180 ? 9.906 -0.052 -0.745 1.00 89.31 180 LYS A CA 1
ATOM 1406 C C . LYS A 1 180 ? 10.272 -0.362 -2.195 1.00 89.31 180 LYS A C 1
ATOM 1408 O O . LYS A 1 180 ? 9.474 -0.950 -2.928 1.00 89.31 180 LYS A O 1
ATOM 1413 N N . HIS A 1 181 ? 11.477 0.030 -2.607 1.00 88.94 181 HIS A N 1
ATOM 1414 C CA . HIS A 1 181 ? 11.977 -0.142 -3.974 1.00 88.94 181 HIS A CA 1
ATOM 1415 C C . HIS A 1 181 ? 13.320 -0.874 -3.978 1.00 88.94 181 HIS A C 1
ATOM 1417 O O . HIS A 1 181 ? 14.304 -0.401 -3.409 1.00 88.94 181 HIS A O 1
ATOM 1423 N N . SER A 1 182 ? 13.351 -2.038 -4.624 1.00 88.75 182 SER A N 1
ATOM 1424 C CA . SER A 1 182 ? 14.499 -2.945 -4.626 1.00 88.75 182 SER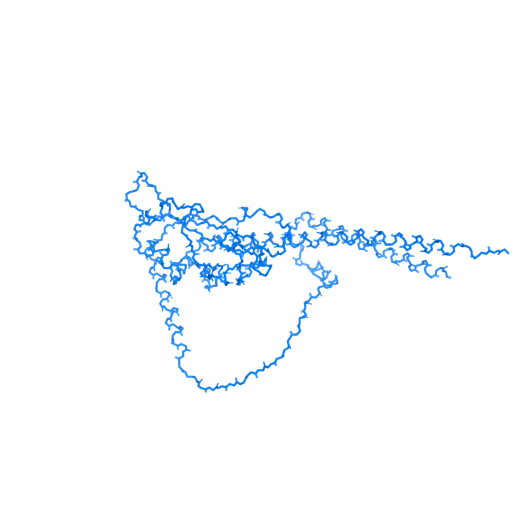 A CA 1
ATOM 1425 C C . SER A 1 182 ? 14.648 -3.702 -5.960 1.00 88.75 182 SER A C 1
ATOM 1427 O O . SER A 1 182 ? 14.401 -4.907 -6.031 1.00 88.75 182 SER A O 1
ATOM 1429 N N . PRO A 1 183 ? 15.021 -3.015 -7.057 1.00 87.38 183 PRO A N 1
ATOM 1430 C CA . PRO A 1 183 ? 15.320 -3.657 -8.339 1.00 87.38 183 PRO A CA 1
ATOM 1431 C C . PRO A 1 183 ? 16.710 -4.320 -8.337 1.00 87.38 183 PRO A C 1
ATOM 1433 O O . PRO A 1 183 ? 17.588 -3.919 -7.567 1.00 87.38 183 PRO A O 1
ATOM 1436 N N . TYR A 1 184 ? 16.914 -5.305 -9.220 1.00 83.44 184 TYR A N 1
ATOM 1437 C CA . TYR A 1 184 ? 18.207 -5.968 -9.438 1.00 83.44 184 TYR A CA 1
ATOM 1438 C C . TYR A 1 184 ? 19.166 -5.027 -10.171 1.00 83.44 184 TYR A C 1
ATOM 1440 O O . TYR A 1 184 ? 20.227 -4.682 -9.653 1.00 83.44 184 TYR A O 1
ATOM 1448 N N . GLN A 1 185 ? 18.777 -4.537 -11.352 1.00 75.25 185 GLN A N 1
ATOM 1449 C CA . GLN A 1 185 ? 19.546 -3.504 -12.028 1.00 75.25 185 GLN A CA 1
ATOM 1450 C C . GLN A 1 185 ? 19.161 -2.144 -11.460 1.00 75.25 185 GLN A C 1
ATOM 1452 O O . GLN A 1 185 ? 18.048 -1.651 -11.662 1.00 75.25 185 GLN A O 1
ATOM 1457 N N . MET A 1 186 ? 20.112 -1.503 -10.774 1.00 54.50 186 MET A N 1
ATOM 1458 C CA . MET A 1 186 ? 20.008 -0.109 -10.336 1.00 54.50 186 MET A CA 1
ATOM 1459 C C . MET A 1 186 ? 20.054 0.853 -11.536 1.00 54.50 186 MET A C 1
ATOM 1461 O O . MET A 1 186 ? 20.908 1.732 -11.638 1.00 54.50 186 MET A O 1
ATOM 1465 N N . GLY A 1 187 ? 19.110 0.731 -12.468 1.00 58.34 187 GLY A N 1
ATOM 1466 C CA . GLY A 1 187 ? 18.719 1.873 -13.273 1.00 58.34 187 GLY A CA 1
ATOM 1467 C C . GLY A 1 187 ? 18.161 2.913 -12.309 1.00 58.34 187 GLY A C 1
ATOM 1468 O O . GLY A 1 187 ? 17.204 2.623 -11.590 1.00 58.34 187 GLY A O 1
ATOM 1469 N N . LYS A 1 188 ? 18.772 4.104 -12.252 1.00 54.59 188 LYS A N 1
ATOM 1470 C CA . LYS A 1 188 ? 18.314 5.225 -11.416 1.00 54.59 188 LYS A CA 1
ATOM 1471 C C . LYS A 1 188 ? 16.952 5.716 -11.907 1.00 54.59 188 LYS A C 1
ATOM 1473 O O . LYS A 1 188 ? 16.837 6.753 -12.557 1.00 54.59 188 LYS A O 1
ATOM 1478 N N . LEU A 1 189 ? 15.900 4.977 -11.583 1.00 66.69 189 LEU A N 1
ATOM 1479 C CA . LEU A 1 189 ? 14.562 5.521 -11.485 1.00 66.69 189 LEU A CA 1
ATOM 1480 C C . LEU A 1 189 ? 14.627 6.536 -10.347 1.00 66.69 189 LEU A C 1
ATOM 1482 O O . LEU A 1 189 ? 14.482 6.187 -9.183 1.00 66.69 189 LEU A O 1
ATOM 1486 N N . ASN A 1 190 ? 14.935 7.790 -10.684 1.00 70.88 190 ASN A N 1
ATOM 1487 C CA . ASN A 1 190 ? 14.881 8.903 -9.745 1.00 70.88 190 ASN A CA 1
ATOM 1488 C C . ASN A 1 190 ? 13.403 9.211 -9.464 1.00 70.88 190 ASN A C 1
ATOM 1490 O O . ASN A 1 190 ? 12.807 10.132 -10.032 1.00 70.88 190 ASN A O 1
ATOM 1494 N N . LEU A 1 191 ? 12.777 8.323 -8.698 1.00 77.81 191 LEU A N 1
ATOM 1495 C CA . LEU A 1 191 ? 11.400 8.404 -8.258 1.00 77.81 191 LEU A CA 1
ATOM 1496 C C . LEU A 1 191 ? 11.417 8.727 -6.774 1.00 77.81 191 LEU A C 1
ATOM 1498 O O . LEU A 1 191 ? 11.998 8.003 -5.969 1.00 77.81 191 LEU A O 1
ATOM 1502 N N . ASN A 1 192 ? 10.759 9.822 -6.419 1.00 83.62 192 ASN A N 1
ATOM 1503 C CA . ASN A 1 192 ? 10.509 10.140 -5.029 1.00 83.62 192 ASN A CA 1
ATOM 1504 C C . ASN A 1 192 ? 9.271 9.361 -4.563 1.00 83.62 192 ASN A C 1
ATOM 1506 O O . ASN A 1 192 ? 8.143 9.816 -4.754 1.00 83.62 192 ASN A O 1
ATOM 1510 N N . PHE A 1 193 ? 9.480 8.182 -3.970 1.00 85.38 193 PHE A N 1
ATOM 1511 C CA . PHE A 1 193 ? 8.387 7.323 -3.500 1.00 85.38 193 PHE A CA 1
ATOM 1512 C C . PHE A 1 193 ? 7.526 7.961 -2.402 1.00 85.38 193 PHE A C 1
ATOM 1514 O O . PHE A 1 193 ? 6.369 7.574 -2.247 1.00 85.38 193 PHE A O 1
ATOM 1521 N N . VAL A 1 194 ? 8.033 8.993 -1.716 1.00 86.31 194 VAL A N 1
ATOM 1522 C CA . VAL A 1 194 ? 7.276 9.762 -0.715 1.00 86.31 194 VAL A CA 1
ATOM 1523 C C . VAL A 1 194 ? 6.023 10.400 -1.329 1.00 86.31 194 VAL A C 1
ATOM 1525 O O . VAL A 1 194 ? 4.971 10.417 -0.703 1.00 86.31 194 VAL A O 1
ATOM 1528 N N . GLN A 1 195 ? 6.077 10.842 -2.591 1.00 87.44 195 GLN A N 1
ATOM 1529 C CA . GLN A 1 195 ? 4.925 11.460 -3.273 1.00 87.44 195 GLN A CA 1
ATOM 1530 C C . GLN A 1 195 ? 3.759 10.483 -3.505 1.00 87.44 195 GLN A C 1
ATOM 1532 O O . GLN A 1 195 ? 2.601 10.894 -3.644 1.00 87.44 195 GLN A O 1
ATOM 1537 N N . TYR A 1 196 ? 4.060 9.185 -3.528 1.00 89.81 196 TYR A N 1
ATOM 1538 C CA . TYR A 1 196 ? 3.092 8.114 -3.751 1.00 89.81 196 TYR A CA 1
ATOM 1539 C C . TYR A 1 196 ? 2.709 7.397 -2.456 1.00 89.81 196 TYR A C 1
ATOM 1541 O O . TYR A 1 196 ? 2.051 6.361 -2.516 1.00 89.81 196 TYR A O 1
ATOM 1549 N N . GLN A 1 197 ? 3.091 7.945 -1.297 1.00 91.81 197 GLN A N 1
ATOM 1550 C CA . GLN A 1 197 ? 2.588 7.461 -0.019 1.00 91.81 197 GLN A CA 1
ATOM 1551 C C . GLN A 1 197 ? 1.074 7.622 0.047 1.00 91.81 197 GLN A C 1
ATOM 1553 O O . GLN A 1 197 ? 0.507 8.579 -0.490 1.00 91.81 197 GLN A O 1
ATOM 1558 N N . ILE A 1 198 ? 0.442 6.652 0.686 1.00 94.12 198 ILE A N 1
ATOM 1559 C CA . ILE A 1 198 ? -0.997 6.608 0.912 1.00 94.12 198 ILE A CA 1
ATOM 1560 C C . ILE A 1 198 ? -1.248 7.166 2.297 1.00 94.12 198 ILE A C 1
ATOM 1562 O O . ILE A 1 198 ? -0.568 6.771 3.242 1.00 94.12 198 ILE A O 1
ATOM 1566 N N . GLU A 1 199 ? -2.239 8.039 2.413 1.00 93.75 199 GLU A N 1
ATOM 1567 C CA . GLU A 1 199 ? -2.713 8.510 3.706 1.00 93.75 199 GLU A CA 1
ATOM 1568 C C . GLU A 1 199 ? -4.236 8.631 3.689 1.00 93.75 199 GLU A C 1
ATOM 1570 O O . GLU A 1 199 ? -4.830 9.419 2.951 1.00 93.75 199 GLU A O 1
ATOM 1575 N N . VAL A 1 200 ? -4.887 7.813 4.509 1.00 95.25 200 VAL A N 1
ATOM 1576 C CA . VAL A 1 200 ? -6.341 7.782 4.641 1.00 95.25 200 VAL A CA 1
ATOM 1577 C C . VAL A 1 200 ? -6.694 7.855 6.111 1.00 95.25 200 VAL A C 1
ATOM 1579 O O . VAL A 1 200 ? -6.246 7.036 6.902 1.00 95.25 200 VAL A O 1
ATOM 1582 N N . VAL A 1 201 ? -7.555 8.800 6.470 1.00 95.12 201 VAL A N 1
ATOM 1583 C CA . VAL A 1 201 ? -8.257 8.781 7.753 1.00 95.12 201 VAL A CA 1
ATOM 1584 C C . VAL A 1 201 ? -9.687 8.346 7.486 1.00 95.12 201 VAL A C 1
ATOM 1586 O O . VAL A 1 201 ? -10.362 8.922 6.625 1.00 95.12 201 VAL A O 1
ATOM 1589 N N . ARG A 1 202 ? -10.135 7.317 8.204 1.00 93.75 202 ARG A N 1
ATOM 1590 C CA . ARG A 1 202 ? -11.509 6.815 8.152 1.00 93.75 202 ARG A CA 1
ATOM 1591 C C . ARG A 1 202 ? -12.172 6.895 9.531 1.00 93.75 202 ARG A C 1
ATOM 1593 O O . ARG A 1 202 ? -11.473 6.832 10.547 1.00 93.75 202 ARG A O 1
ATOM 1600 N N . PRO A 1 203 ? -13.510 7.015 9.584 1.00 91.19 203 PRO A N 1
ATOM 1601 C CA . PRO A 1 203 ? -14.254 6.875 10.829 1.00 91.19 203 PRO A CA 1
ATOM 1602 C C . PRO A 1 203 ? -13.992 5.521 11.498 1.00 91.19 203 PRO A C 1
ATOM 1604 O O . PRO A 1 203 ? -13.493 4.578 10.872 1.00 91.19 203 PRO A O 1
ATOM 1607 N N . GLY A 1 204 ? -14.372 5.418 12.769 1.00 87.12 204 GLY A N 1
ATOM 1608 C CA . GLY A 1 204 ? -14.350 4.155 13.496 1.00 87.12 204 GLY A CA 1
ATOM 1609 C C . GLY A 1 204 ? -15.212 3.063 12.856 1.00 87.12 204 GLY A C 1
ATOM 1610 O O . GLY A 1 204 ? -15.868 3.252 11.830 1.00 87.12 204 GLY A O 1
ATOM 1611 N N . VAL A 1 205 ? -15.162 1.871 13.434 1.00 86.69 205 VAL A N 1
ATOM 1612 C CA . VAL A 1 205 ? -15.912 0.709 12.955 1.00 86.69 205 VAL A CA 1
ATOM 1613 C C . VAL A 1 205 ? -17.189 0.568 13.777 1.00 86.69 205 VAL A C 1
ATOM 1615 O O . VAL A 1 205 ? -17.140 0.481 15.000 1.00 86.69 205 VAL A O 1
ATOM 1618 N N . THR A 1 206 ? -18.347 0.516 13.120 1.00 85.44 206 THR A N 1
ATOM 1619 C CA . THR A 1 206 ? -19.619 0.298 13.823 1.00 85.44 206 THR A CA 1
ATOM 1620 C C . THR A 1 206 ? -19.858 -1.189 14.099 1.00 85.44 206 THR A C 1
ATOM 1622 O O . THR A 1 206 ? -19.344 -2.068 13.400 1.00 85.44 206 THR A O 1
ATOM 1625 N N . ALA A 1 207 ? -20.696 -1.485 15.095 1.00 80.44 207 ALA A N 1
ATOM 1626 C CA . ALA A 1 207 ? -21.116 -2.854 15.389 1.00 80.44 207 ALA A CA 1
ATOM 1627 C C . ALA A 1 207 ? -21.771 -3.535 14.174 1.00 80.44 207 ALA A C 1
ATOM 1629 O O . ALA A 1 207 ? -21.499 -4.701 13.894 1.00 80.44 207 ALA A O 1
ATOM 1630 N N . GLU A 1 208 ? -22.576 -2.786 13.418 1.00 83.19 208 GLU A N 1
ATOM 1631 C CA . GLU A 1 208 ? -23.227 -3.255 12.192 1.00 83.19 208 GLU A CA 1
ATOM 1632 C C . GLU A 1 208 ? -22.203 -3.648 11.124 1.00 83.19 208 GLU A C 1
ATOM 1634 O O . GLU A 1 208 ? -22.329 -4.706 10.507 1.00 83.19 208 GLU A O 1
ATOM 1639 N N . MET A 1 209 ? -21.145 -2.846 10.942 1.00 82.75 209 MET A N 1
ATOM 1640 C CA . MET A 1 209 ? -20.072 -3.172 10.002 1.00 82.75 209 MET A CA 1
ATOM 1641 C C . MET A 1 209 ? -19.376 -4.481 10.375 1.00 82.75 209 MET A C 1
ATOM 1643 O O . MET A 1 209 ? -19.103 -5.298 9.498 1.00 82.75 209 MET A O 1
ATOM 1647 N N . ILE A 1 210 ? -19.111 -4.704 11.664 1.00 81.75 210 ILE A N 1
ATOM 1648 C CA . ILE A 1 210 ? -18.456 -5.928 12.146 1.00 81.75 210 ILE A CA 1
ATOM 1649 C C . ILE A 1 210 ? -19.370 -7.137 11.955 1.00 81.75 210 ILE A C 1
ATOM 1651 O O . ILE A 1 210 ? -18.925 -8.164 11.447 1.00 81.75 210 ILE A O 1
ATOM 1655 N N . GLN A 1 211 ? -20.652 -7.017 12.302 1.00 81.38 211 GLN A N 1
ATOM 1656 C CA . GLN A 1 211 ? -21.624 -8.095 12.117 1.00 81.38 211 GLN A CA 1
ATOM 1657 C C . GLN A 1 211 ? -21.753 -8.490 10.641 1.00 81.38 211 GLN A C 1
ATOM 1659 O O . GLN A 1 211 ? -21.655 -9.673 10.316 1.00 81.38 211 GLN A O 1
ATOM 1664 N N . GLN A 1 212 ? -21.886 -7.510 9.742 1.00 82.19 212 GLN A N 1
ATOM 1665 C CA . GLN A 1 212 ? -21.955 -7.755 8.299 1.00 82.19 212 GLN A CA 1
ATOM 1666 C C . GLN A 1 212 ? -20.665 -8.377 7.751 1.00 82.19 212 GLN A C 1
ATOM 1668 O O . GLN A 1 212 ? -20.722 -9.272 6.906 1.00 82.19 212 GLN A O 1
ATOM 1673 N N . ALA A 1 213 ? -19.505 -7.928 8.238 1.00 78.62 213 ALA A N 1
ATOM 1674 C CA . ALA A 1 213 ? -18.206 -8.479 7.870 1.00 78.62 213 ALA A CA 1
ATOM 1675 C C . ALA A 1 213 ? -18.083 -9.959 8.266 1.00 78.62 213 ALA A C 1
ATOM 1677 O O . ALA A 1 213 ? -17.687 -10.792 7.450 1.00 78.62 213 ALA A O 1
ATOM 1678 N N . MET A 1 214 ? -18.463 -10.299 9.502 1.00 75.81 214 MET A N 1
ATOM 1679 C CA . MET A 1 214 ? -18.389 -11.670 10.010 1.00 75.81 214 MET A CA 1
ATOM 1680 C C . MET A 1 214 ? -19.399 -12.599 9.325 1.00 75.81 214 MET A C 1
ATOM 1682 O O . MET A 1 214 ? -19.039 -13.722 8.983 1.00 75.81 214 MET A O 1
ATOM 1686 N N . GLN A 1 215 ? -20.630 -12.140 9.074 1.00 79.56 215 GLN A N 1
ATOM 1687 C CA . GLN A 1 215 ? -21.653 -12.930 8.376 1.00 79.56 215 GLN A CA 1
ATOM 1688 C C . GLN A 1 215 ? -21.230 -13.285 6.947 1.00 79.56 215 GLN A C 1
ATOM 1690 O O . GLN A 1 215 ? -21.201 -14.463 6.596 1.00 79.56 215 GLN A O 1
ATOM 1695 N N . LYS A 1 216 ? -20.811 -12.292 6.150 1.00 71.56 216 LYS A N 1
ATOM 1696 C CA . LYS A 1 216 ? -20.375 -12.526 4.761 1.00 71.56 216 LYS A CA 1
ATOM 1697 C C . LYS A 1 216 ? -19.188 -13.473 4.671 1.00 71.56 216 LYS A C 1
ATOM 1699 O O . LYS A 1 216 ? -19.123 -14.300 3.770 1.00 71.56 216 LYS A O 1
ATOM 1704 N N . TYR A 1 217 ? -18.253 -13.366 5.605 1.00 68.56 217 TYR A N 1
ATOM 1705 C CA . TYR A 1 217 ? -17.096 -14.248 5.636 1.00 68.56 217 TYR A CA 1
ATOM 1706 C C . TYR A 1 217 ? -17.480 -15.711 5.931 1.00 68.56 2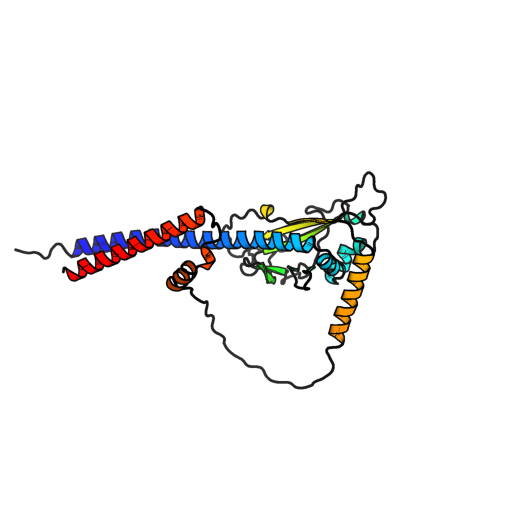17 TYR A C 1
ATOM 1708 O O . TYR A 1 217 ? -16.929 -16.630 5.322 1.00 68.56 217 TYR A O 1
ATOM 1716 N N . VAL A 1 218 ? -18.456 -15.945 6.818 1.00 73.31 218 VAL A N 1
ATOM 1717 C CA . VAL A 1 218 ? -18.989 -17.293 7.086 1.00 73.31 218 VAL A CA 1
ATOM 1718 C C . VAL A 1 218 ? -19.715 -17.854 5.856 1.00 73.31 218 VAL A C 1
ATOM 1720 O O . VAL A 1 218 ? -19.516 -19.018 5.504 1.00 73.31 218 VAL A O 1
ATOM 1723 N N . GLU A 1 219 ? -20.514 -17.037 5.169 1.00 74.88 219 GLU A N 1
ATOM 1724 C CA . GLU A 1 219 ? -21.192 -17.414 3.918 1.00 74.88 219 GLU A CA 1
ATOM 1725 C C . GLU A 1 219 ? -20.190 -17.772 2.807 1.00 74.88 219 GLU A C 1
ATOM 1727 O O . GLU A 1 219 ? -20.312 -18.809 2.154 1.00 74.88 219 GLU A O 1
ATOM 1732 N N . GLU A 1 220 ? -19.140 -16.968 2.630 1.00 68.88 220 GLU A N 1
ATOM 1733 C CA . GLU A 1 220 ? -18.123 -17.202 1.604 1.00 68.88 220 GLU A CA 1
ATOM 1734 C C . GLU A 1 220 ? -17.337 -18.494 1.882 1.00 68.88 220 GLU A C 1
ATOM 1736 O O . GLU A 1 220 ? -17.215 -19.342 0.996 1.00 68.88 220 GLU A O 1
ATOM 1741 N N . LYS A 1 221 ? -16.905 -18.738 3.129 1.00 66.75 221 LYS A N 1
ATOM 1742 C CA . LYS A 1 221 ? -16.224 -19.997 3.485 1.00 66.75 221 LYS A CA 1
ATOM 1743 C C . LYS A 1 221 ? -17.112 -21.235 3.379 1.00 66.75 221 LYS A C 1
ATOM 1745 O O . LYS A 1 221 ? -16.634 -22.282 2.938 1.00 66.75 221 LYS A O 1
ATOM 1750 N N . SER A 1 222 ? -18.385 -21.133 3.757 1.00 66.19 222 SER A N 1
ATOM 1751 C CA . SER A 1 222 ? -19.320 -22.263 3.660 1.00 66.19 222 SER A CA 1
ATOM 1752 C C . SER A 1 222 ? -19.645 -22.625 2.206 1.00 66.19 222 SER A C 1
ATOM 1754 O O . SER A 1 222 ? -19.734 -23.810 1.884 1.00 66.19 222 SER A O 1
ATOM 1756 N N . SER A 1 223 ? -19.702 -21.639 1.303 1.00 58.81 223 SER A N 1
ATOM 1757 C CA . SER A 1 223 ? -19.880 -21.879 -0.136 1.00 58.81 223 SER A CA 1
ATOM 1758 C C . SER A 1 223 ? -18.693 -22.612 -0.784 1.00 58.81 223 SER A C 1
ATOM 1760 O O . SER A 1 223 ? -18.892 -23.489 -1.624 1.00 58.81 223 SER A O 1
ATOM 1762 N N . VAL A 1 224 ? -17.459 -22.335 -0.340 1.00 55.84 224 VAL A N 1
ATOM 1763 C CA . VAL A 1 224 ? -16.244 -23.014 -0.833 1.00 55.84 224 VAL A CA 1
ATOM 1764 C C . VAL A 1 224 ? -16.182 -24.471 -0.356 1.00 55.84 224 VAL A C 1
ATOM 1766 O O . VAL A 1 224 ? -15.727 -25.344 -1.091 1.00 55.84 224 VAL A O 1
ATOM 1769 N N . GLN A 1 225 ? -16.687 -24.770 0.844 1.00 47.47 225 GLN A N 1
ATOM 1770 C CA . GLN A 1 225 ? -16.719 -26.136 1.384 1.00 47.47 225 GLN A CA 1
ATOM 1771 C C . GLN A 1 225 ? -17.828 -27.017 0.792 1.00 47.47 225 GLN A C 1
ATOM 1773 O O . GLN A 1 225 ? -17.698 -28.239 0.811 1.00 47.47 225 GLN A O 1
ATOM 1778 N N . GLN A 1 226 ? -18.886 -26.436 0.221 1.00 45.38 226 GLN A N 1
ATOM 1779 C CA . GLN A 1 226 ? -19.939 -27.195 -0.468 1.00 45.38 226 GLN A CA 1
ATOM 1780 C C . GLN A 1 226 ? -19.628 -27.485 -1.948 1.00 45.38 226 GLN A C 1
ATOM 1782 O O . GLN A 1 226 ? -20.359 -28.242 -2.583 1.00 45.38 226 GLN A O 1
ATOM 1787 N N . ALA A 1 227 ? -18.519 -26.968 -2.490 1.00 43.53 227 ALA A N 1
ATOM 1788 C CA . ALA A 1 227 ? -18.094 -27.195 -3.875 1.00 43.53 227 ALA A CA 1
ATOM 1789 C C . ALA A 1 227 ? -17.270 -28.487 -4.101 1.00 43.53 227 ALA A C 1
ATOM 1791 O O . ALA A 1 227 ? -16.587 -28.620 -5.117 1.00 43.53 227 ALA A O 1
ATOM 1792 N N . SER A 1 228 ? -17.312 -29.471 -3.196 1.00 40.66 228 SER A N 1
ATOM 1793 C CA . SER A 1 228 ? -16.821 -30.833 -3.476 1.00 40.66 228 SER A CA 1
ATOM 1794 C C . SER A 1 228 ? -17.543 -31.874 -2.623 1.00 40.66 228 SER A C 1
ATOM 1796 O O . SER A 1 228 ? -17.441 -31.854 -1.398 1.00 40.66 228 SER A O 1
ATOM 1798 N N . PRO A 1 229 ? -18.246 -32.816 -3.276 1.00 39.59 229 PRO A N 1
ATOM 1799 C CA . PRO A 1 229 ? -17.642 -34.140 -3.405 1.00 39.59 229 PRO A CA 1
ATOM 1800 C C . PRO A 1 229 ? -17.844 -34.790 -4.788 1.00 39.59 229 PRO A C 1
ATOM 1802 O O . PRO A 1 229 ? -18.958 -34.893 -5.290 1.00 39.59 229 PRO A O 1
ATOM 1805 N N . GLY A 1 230 ? -16.753 -35.342 -5.331 1.00 33.31 230 GLY A N 1
ATOM 1806 C CA . GLY A 1 230 ? -16.779 -36.408 -6.338 1.00 33.31 230 GLY A CA 1
ATOM 1807 C C . GLY A 1 230 ? -16.395 -35.992 -7.760 1.00 33.31 230 GLY A C 1
ATOM 1808 O O . GLY A 1 230 ? -17.214 -35.463 -8.494 1.00 33.31 230 GLY A O 1
ATOM 1809 N N . LEU A 1 231 ? -15.182 -36.340 -8.195 1.00 32.03 231 LEU A N 1
ATOM 1810 C CA . LEU A 1 231 ? -14.989 -37.484 -9.090 1.00 32.03 231 LEU A CA 1
ATOM 1811 C C . LEU A 1 231 ? -13.497 -37.815 -9.237 1.00 32.03 231 LEU A C 1
ATOM 1813 O O . LEU A 1 231 ? -12.655 -36.969 -9.521 1.00 32.03 231 LEU A O 1
ATOM 1817 N N . SER A 1 232 ? -13.221 -39.100 -9.050 1.00 34.56 232 SER A N 1
ATOM 1818 C CA . SER A 1 232 ? -12.039 -39.807 -9.521 1.00 34.56 232 SER A CA 1
ATOM 1819 C C . SER A 1 232 ? -11.957 -39.740 -11.048 1.00 34.56 232 SER A C 1
ATOM 1821 O O . SER A 1 232 ? -12.875 -40.204 -11.719 1.00 34.56 232 SER A O 1
ATOM 1823 N N . SER A 1 233 ? -10.848 -39.212 -11.567 1.00 30.02 233 SER A N 1
ATOM 1824 C CA . SER A 1 233 ? -10.157 -39.716 -12.762 1.00 30.02 233 SER A CA 1
ATOM 1825 C C . SER A 1 233 ? -8.910 -38.868 -13.021 1.00 30.02 233 SER A C 1
ATOM 1827 O O . SER A 1 233 ? -9.018 -37.663 -13.241 1.00 30.02 233 SER A O 1
ATOM 1829 N N . SER A 1 234 ? -7.731 -39.496 -13.032 1.00 35.81 234 SER A N 1
ATOM 1830 C CA . SER A 1 234 ? -6.552 -38.944 -13.711 1.00 35.81 234 SER A CA 1
ATOM 1831 C C . SER A 1 234 ? -6.897 -38.579 -15.158 1.00 35.81 234 SER A C 1
ATOM 1833 O O . SER A 1 234 ? -7.664 -39.302 -15.799 1.00 35.81 234 SER A O 1
ATOM 1835 N N . PRO A 1 235 ? -6.285 -37.519 -15.705 1.00 30.67 235 PRO A N 1
ATOM 1836 C CA . PRO A 1 235 ? -5.411 -37.775 -16.849 1.00 30.67 235 PRO A CA 1
ATOM 1837 C C . PRO A 1 235 ? -4.114 -36.946 -16.888 1.00 30.67 235 PRO A C 1
ATOM 1839 O O . PRO A 1 235 ? -3.939 -35.933 -16.221 1.00 30.67 235 PRO A O 1
ATOM 1842 N N . GLN A 1 236 ? -3.216 -37.489 -17.704 1.00 26.42 236 GLN A N 1
ATOM 1843 C CA . GLN A 1 236 ? -1.849 -37.135 -18.081 1.00 26.42 236 GLN A CA 1
ATOM 1844 C C . GLN A 1 236 ? -1.499 -35.649 -18.299 1.00 26.42 236 GLN A C 1
ATOM 1846 O O . GLN A 1 236 ? -2.283 -34.858 -18.816 1.00 26.42 236 GLN A O 1
ATOM 1851 N N . LEU A 1 237 ? -0.219 -35.359 -18.017 1.00 29.50 237 LEU A N 1
ATOM 1852 C CA . LEU A 1 237 ? 0.592 -34.269 -18.574 1.00 29.50 237 LEU A CA 1
ATOM 1853 C C . LEU A 1 237 ? 0.410 -34.110 -20.097 1.00 29.50 237 LEU A C 1
ATOM 1855 O O . LEU A 1 237 ? 0.447 -35.111 -20.817 1.00 29.50 237 LEU A O 1
ATOM 1859 N N . PRO A 1 238 ? 0.486 -32.866 -20.590 1.00 26.23 238 PRO A N 1
ATOM 1860 C CA . PRO A 1 238 ? 1.219 -32.572 -21.810 1.00 26.23 238 PRO A CA 1
ATOM 1861 C C . PRO A 1 238 ? 2.435 -31.692 -21.509 1.00 26.23 238 PRO A C 1
ATOM 1863 O O . PRO A 1 238 ? 2.337 -30.621 -20.909 1.00 26.23 238 PRO A O 1
ATOM 1866 N N . SER A 1 239 ? 3.586 -32.173 -21.963 1.00 25.64 239 SER A N 1
ATOM 1867 C CA . SER A 1 239 ? 4.786 -31.378 -22.173 1.00 25.64 239 SER A CA 1
ATOM 1868 C C . SER A 1 239 ? 4.616 -30.429 -23.368 1.00 25.64 239 SER A C 1
ATOM 1870 O O . SER A 1 239 ? 3.883 -30.725 -24.307 1.00 25.64 239 SER A O 1
ATOM 1872 N N . GLU A 1 240 ? 5.420 -29.365 -23.329 1.00 25.91 240 GLU A N 1
ATOM 1873 C CA . GLU A 1 240 ? 5.986 -28.614 -24.460 1.00 25.91 240 GLU A CA 1
ATOM 1874 C C . GLU A 1 240 ? 5.252 -27.386 -25.053 1.00 25.91 240 GLU A C 1
ATOM 1876 O O . GLU A 1 240 ? 4.299 -27.462 -25.819 1.00 25.91 240 GLU A O 1
ATOM 1881 N N . THR A 1 241 ? 5.898 -26.241 -24.774 1.00 28.88 241 THR A N 1
ATOM 1882 C CA . THR A 1 241 ? 6.303 -25.182 -25.719 1.00 28.88 241 THR A CA 1
ATOM 1883 C C . THR A 1 241 ? 5.244 -24.179 -26.187 1.00 28.88 241 THR A C 1
ATOM 1885 O O . THR A 1 241 ? 4.576 -24.370 -27.197 1.00 28.88 241 THR A O 1
ATOM 1888 N N . ALA A 1 242 ? 5.211 -23.009 -25.536 1.00 27.19 242 ALA A N 1
ATOM 1889 C CA . ALA A 1 242 ? 4.618 -21.796 -26.098 1.00 27.19 242 ALA A CA 1
ATOM 1890 C C . ALA A 1 242 ? 5.666 -20.675 -26.174 1.00 27.19 242 ALA A C 1
ATOM 1892 O O . ALA A 1 242 ? 6.205 -20.204 -25.174 1.00 27.19 242 ALA A O 1
ATOM 1893 N N . SER A 1 243 ? 5.964 -20.314 -27.419 1.00 26.34 243 SER A N 1
ATOM 1894 C CA . SER A 1 243 ? 6.860 -19.261 -27.875 1.00 26.34 243 SER A CA 1
ATOM 1895 C C . SER A 1 243 ? 6.472 -17.885 -27.324 1.00 26.34 243 SER A C 1
ATOM 1897 O O . SER A 1 243 ? 5.314 -17.477 -27.366 1.00 26.34 243 SER A O 1
ATOM 1899 N N . ASN A 1 244 ? 7.484 -17.162 -26.848 1.00 31.17 244 ASN A N 1
ATOM 1900 C CA . ASN A 1 244 ? 7.445 -15.738 -26.547 1.00 31.17 244 ASN A CA 1
ATOM 1901 C C . ASN A 1 244 ? 7.216 -14.955 -27.857 1.00 31.17 244 ASN A C 1
ATOM 1903 O O . ASN A 1 244 ? 8.136 -14.821 -28.664 1.00 31.17 244 ASN A O 1
ATOM 1907 N N . GLN A 1 245 ? 6.011 -14.426 -28.072 1.00 26.45 245 GLN A N 1
ATOM 1908 C CA . GLN A 1 245 ? 5.758 -13.392 -29.078 1.00 26.45 245 GLN A CA 1
ATOM 1909 C C . GLN A 1 245 ? 5.115 -12.179 -28.410 1.00 26.45 245 GLN A C 1
ATOM 1911 O O . GLN A 1 245 ? 3.931 -12.158 -28.081 1.00 26.45 245 GLN A O 1
ATOM 1916 N N . THR A 1 246 ? 5.932 -11.153 -28.204 1.00 28.14 246 THR A N 1
ATOM 1917 C CA . THR A 1 246 ? 5.509 -9.791 -27.885 1.00 28.14 246 THR A CA 1
ATOM 1918 C C . THR A 1 246 ? 4.797 -9.199 -29.111 1.00 28.14 246 THR A C 1
ATOM 1920 O O . THR A 1 246 ? 5.363 -9.271 -30.205 1.00 28.14 246 THR A O 1
ATOM 1923 N N . PRO A 1 247 ? 3.618 -8.563 -28.990 1.00 29.50 247 PRO A N 1
ATOM 1924 C CA . PRO A 1 247 ? 3.074 -7.786 -30.094 1.00 29.50 247 PRO A CA 1
ATOM 1925 C C . PRO A 1 247 ? 3.930 -6.526 -30.280 1.00 29.50 247 PRO A C 1
ATOM 1927 O O . PRO A 1 247 ? 3.994 -5.664 -29.404 1.00 29.50 247 PRO A O 1
ATOM 1930 N N . SER A 1 248 ? 4.611 -6.428 -31.421 1.00 32.84 248 SER A N 1
ATOM 1931 C CA . SER A 1 248 ? 5.217 -5.186 -31.897 1.00 32.84 248 SER A CA 1
ATOM 1932 C C . SER A 1 248 ? 4.110 -4.337 -32.520 1.00 32.84 248 SER A C 1
ATOM 1934 O O . SER A 1 248 ? 3.553 -4.705 -33.549 1.00 32.84 248 SER A O 1
ATOM 1936 N N . MET A 1 249 ? 3.755 -3.229 -31.867 1.00 37.25 249 MET A N 1
ATOM 1937 C CA . MET A 1 249 ? 2.855 -2.226 -32.435 1.00 37.25 249 MET A CA 1
ATOM 1938 C C . MET A 1 249 ? 3.614 -1.472 -33.529 1.00 37.25 249 MET A C 1
ATOM 1940 O O . MET A 1 249 ? 4.672 -0.897 -33.259 1.00 37.25 249 MET A O 1
ATOM 1944 N N . THR A 1 250 ? 3.112 -1.503 -34.762 1.00 43.50 250 THR A N 1
ATOM 1945 C CA . THR A 1 250 ? 3.764 -0.823 -35.885 1.00 43.50 250 THR A CA 1
ATOM 1946 C C . THR A 1 250 ? 3.389 0.661 -35.915 1.00 43.50 250 THR A C 1
ATOM 1948 O O . THR A 1 250 ? 2.387 1.086 -35.336 1.00 43.50 250 THR A O 1
ATOM 1951 N N . VAL A 1 251 ? 4.196 1.484 -36.590 1.00 46.53 251 VAL A N 1
ATOM 1952 C CA . VAL A 1 251 ? 3.932 2.930 -36.754 1.00 46.53 251 VAL A CA 1
ATOM 1953 C C . VAL A 1 251 ? 2.583 3.179 -37.451 1.00 46.53 251 VAL A C 1
ATOM 1955 O O . VAL A 1 251 ? 1.898 4.156 -37.147 1.00 46.53 251 VAL A O 1
ATOM 1958 N N . ASP A 1 252 ? 2.149 2.254 -38.310 1.00 45.62 252 ASP A N 1
ATOM 1959 C CA . ASP A 1 252 ? 0.848 2.312 -38.980 1.00 45.62 252 ASP A CA 1
ATOM 1960 C C . ASP A 1 252 ? -0.326 2.022 -38.030 1.00 45.62 252 ASP A C 1
ATOM 1962 O O . ASP A 1 252 ? -1.398 2.617 -38.174 1.00 45.62 252 ASP A O 1
ATOM 1966 N N . ASP A 1 253 ? -0.121 1.182 -37.011 1.00 47.22 253 ASP A N 1
ATOM 1967 C CA . ASP A 1 253 ? -1.118 0.932 -35.962 1.00 47.22 253 ASP A CA 1
ATOM 1968 C C . ASP A 1 253 ? -1.276 2.161 -35.055 1.00 47.22 253 ASP A C 1
ATOM 1970 O O . ASP A 1 253 ? -2.395 2.557 -34.723 1.00 47.22 253 ASP A O 1
ATOM 1974 N N . ALA A 1 254 ? -0.166 2.838 -34.738 1.00 43.88 254 ALA A N 1
ATOM 1975 C CA . ALA A 1 254 ? -0.175 4.092 -33.983 1.00 43.88 254 ALA A CA 1
ATOM 1976 C C . ALA A 1 254 ? -0.908 5.219 -34.737 1.00 43.88 254 ALA A C 1
ATOM 1978 O O . ALA A 1 254 ? -1.678 5.976 -34.139 1.00 43.88 254 ALA A O 1
ATOM 1979 N N . LYS A 1 255 ? -0.727 5.301 -36.062 1.00 46.66 255 LYS A N 1
ATOM 1980 C CA . LYS A 1 255 ? -1.407 6.280 -36.923 1.00 46.66 255 LYS A CA 1
ATOM 1981 C C . LYS A 1 255 ? -2.921 6.048 -36.981 1.00 46.66 255 LYS A C 1
ATOM 1983 O O . LYS A 1 255 ? -3.690 6.999 -36.854 1.00 46.66 255 LYS A O 1
ATOM 1988 N N . LYS A 1 256 ? -3.361 4.789 -37.083 1.00 53.00 256 LYS A N 1
ATOM 1989 C CA . LYS A 1 256 ? -4.792 4.430 -37.079 1.00 53.00 256 LYS A CA 1
ATOM 1990 C C . LYS A 1 256 ? -5.484 4.721 -35.747 1.00 53.00 256 LYS A C 1
ATOM 1992 O O . LYS A 1 256 ? -6.656 5.089 -35.745 1.00 53.00 256 LYS A O 1
ATOM 1997 N N . MET A 1 257 ? -4.779 4.597 -34.619 1.00 45.84 257 MET A N 1
ATOM 1998 C CA . MET A 1 257 ? -5.337 4.970 -33.311 1.00 45.84 257 MET A CA 1
ATOM 1999 C C . MET A 1 257 ? -5.523 6.490 -33.173 1.00 45.84 257 MET A C 1
ATOM 2001 O O . MET A 1 257 ? -6.512 6.930 -32.585 1.00 45.84 257 MET A O 1
ATOM 2005 N N . LEU A 1 258 ? -4.629 7.286 -33.768 1.00 48.19 258 LEU A N 1
ATOM 2006 C CA . LEU A 1 258 ? -4.683 8.754 -33.775 1.00 48.19 258 LEU A CA 1
ATOM 2007 C C . LEU A 1 258 ? -5.754 9.345 -34.697 1.00 48.19 258 LEU A C 1
ATOM 2009 O O . LEU A 1 258 ? -6.302 10.402 -34.395 1.00 48.19 258 LEU A O 1
ATOM 2013 N N . GLU A 1 259 ? -6.061 8.671 -35.804 1.00 49.84 259 GLU A N 1
ATOM 2014 C CA . GLU A 1 259 ? -7.100 9.098 -36.752 1.00 49.84 259 GLU A CA 1
ATOM 2015 C C . GLU A 1 259 ? -8.518 8.686 -36.316 1.00 49.84 259 GLU A C 1
ATOM 2017 O O . GLU A 1 259 ? -9.499 9.113 -36.927 1.00 49.84 259 GLU A O 1
ATOM 2022 N N . SER A 1 260 ? -8.657 7.905 -35.238 1.00 46.84 260 SER A N 1
ATOM 2023 C CA . SER A 1 260 ? -9.967 7.585 -34.672 1.00 46.84 260 SER A CA 1
ATOM 2024 C C . SER A 1 260 ? -10.570 8.809 -33.966 1.00 46.84 260 SER A C 1
ATOM 2026 O O . SER A 1 260 ? -9.963 9.413 -33.079 1.00 46.84 260 SER A O 1
ATOM 2028 N N . ASP A 1 261 ? -11.803 9.178 -34.332 1.00 42.09 261 ASP A N 1
ATOM 2029 C CA . ASP A 1 261 ? -12.523 10.355 -33.808 1.00 42.09 261 ASP A CA 1
ATOM 2030 C C . ASP A 1 261 ? -12.782 10.328 -32.281 1.00 42.09 261 ASP A C 1
ATOM 2032 O O . ASP A 1 261 ? -13.324 11.283 -31.720 1.00 42.09 261 ASP A O 1
ATOM 2036 N N . ALA A 1 262 ? -12.347 9.275 -31.583 1.00 43.12 262 ALA A N 1
ATOM 2037 C CA . ALA A 1 262 ? -12.424 9.139 -30.133 1.00 43.12 262 ALA A CA 1
ATOM 2038 C C . ALA A 1 262 ? -11.408 10.016 -29.367 1.00 43.12 262 ALA A C 1
ATOM 2040 O O . ALA A 1 262 ? -11.676 10.360 -28.217 1.00 43.12 262 ALA A O 1
ATOM 2041 N N . LEU A 1 263 ? -10.288 10.439 -29.978 1.00 41.34 263 LEU A N 1
ATOM 2042 C CA . LEU A 1 263 ? -9.266 11.257 -29.295 1.00 41.34 263 LEU A CA 1
ATOM 2043 C C . LEU A 1 263 ? -9.479 12.781 -29.386 1.00 41.34 263 LEU A C 1
ATOM 2045 O O . LEU A 1 263 ? -8.823 13.530 -28.668 1.00 41.34 263 LEU A O 1
ATOM 2049 N N . LYS A 1 264 ? -10.410 13.275 -30.215 1.00 42.12 264 LYS A N 1
ATOM 2050 C CA . LYS A 1 264 ? -10.622 14.727 -30.413 1.00 42.12 264 LYS A CA 1
ATOM 2051 C C . LYS A 1 264 ? -11.333 15.447 -29.256 1.00 42.12 264 LYS A C 1
ATOM 2053 O O . LYS A 1 264 ? -11.477 16.664 -29.317 1.00 42.12 264 LYS A O 1
ATOM 2058 N N . LYS A 1 265 ? -11.808 14.736 -28.225 1.00 41.88 265 LYS A N 1
ATOM 2059 C CA . LYS A 1 265 ? -12.586 15.324 -27.110 1.00 41.88 265 LYS A CA 1
ATOM 2060 C C . LYS A 1 265 ? -11.892 15.312 -25.747 1.00 41.88 265 LYS A C 1
ATOM 2062 O O . LYS A 1 265 ? -12.516 15.707 -24.766 1.00 41.88 265 LYS A O 1
ATOM 2067 N N . GLN A 1 266 ? -10.636 14.885 -25.661 1.00 43.22 266 GLN A N 1
ATOM 2068 C CA . GLN A 1 266 ? -9.875 14.950 -24.415 1.00 43.22 266 GLN A CA 1
ATOM 2069 C C . GLN A 1 266 ? -8.732 15.947 -24.569 1.00 43.22 266 GLN A C 1
ATOM 2071 O O . GLN A 1 266 ? -7.878 15.775 -25.436 1.00 43.22 266 GLN A O 1
ATOM 2076 N N . ASP A 1 267 ? -8.743 16.990 -23.734 1.00 45.41 267 ASP A N 1
ATOM 2077 C CA . ASP A 1 267 ? -7.653 17.956 -23.593 1.00 45.41 267 ASP A CA 1
ATOM 2078 C C . ASP A 1 267 ? -6.383 17.225 -23.141 1.00 45.41 267 ASP A C 1
ATOM 2080 O O . ASP A 1 267 ? -6.104 17.060 -21.951 1.00 45.41 267 ASP A O 1
ATOM 2084 N N . LEU A 1 268 ? -5.620 16.732 -24.114 1.00 48.12 268 LEU A N 1
ATOM 2085 C CA . LEU A 1 268 ? -4.299 16.181 -23.877 1.00 48.12 268 LEU A CA 1
ATOM 2086 C C . LEU A 1 268 ? -3.374 17.309 -23.401 1.00 48.12 268 LEU A C 1
ATOM 2088 O O . LEU A 1 268 ? -3.423 18.417 -23.948 1.00 48.12 268 LEU A O 1
ATOM 2092 N N . PRO A 1 269 ? -2.503 17.049 -22.408 1.00 52.53 269 PRO A N 1
ATOM 2093 C CA . PRO A 1 269 ? -1.538 18.033 -21.937 1.00 52.53 269 PRO A CA 1
ATOM 2094 C C . PRO A 1 269 ? -0.764 18.631 -23.115 1.00 52.53 269 PRO A C 1
ATOM 2096 O O . PRO A 1 269 ? -0.309 17.900 -24.000 1.00 52.53 269 PRO A O 1
ATOM 2099 N N . LYS A 1 270 ? -0.600 19.961 -23.135 1.00 49.22 270 LYS A N 1
ATOM 2100 C CA . LYS A 1 270 ? 0.068 20.688 -24.234 1.00 49.22 270 LYS A CA 1
ATOM 2101 C C . LYS A 1 270 ? 1.434 20.089 -24.586 1.00 49.22 270 LYS A C 1
ATOM 2103 O O . LYS A 1 270 ? 1.764 19.985 -25.760 1.00 49.22 270 LYS A O 1
ATOM 2108 N N . GLU A 1 271 ? 2.158 19.598 -23.585 1.00 46.84 271 GLU A N 1
ATOM 2109 C CA . GLU A 1 271 ? 3.465 18.949 -23.735 1.00 46.84 271 GLU A CA 1
ATOM 2110 C C . GLU A 1 271 ? 3.411 17.635 -24.535 1.00 46.84 271 GLU A C 1
ATOM 2112 O O . GLU A 1 271 ? 4.323 17.346 -25.308 1.00 46.84 271 GLU A O 1
ATOM 2117 N N . PHE A 1 272 ? 2.330 16.855 -24.414 1.00 45.31 272 PHE A N 1
ATOM 2118 C CA . PHE A 1 272 ? 2.136 15.634 -25.202 1.00 45.31 272 PHE A CA 1
ATOM 2119 C C . PHE A 1 272 ? 1.843 15.967 -26.668 1.00 45.31 272 PHE A C 1
ATOM 2121 O O . PHE A 1 272 ? 2.443 15.389 -27.574 1.00 45.31 272 PHE A O 1
ATOM 2128 N N . THR A 1 273 ? 0.971 16.951 -26.902 1.00 52.84 273 THR A N 1
ATOM 2129 C CA . THR A 1 273 ? 0.634 17.426 -28.254 1.00 52.84 273 THR A CA 1
ATOM 2130 C C . THR A 1 273 ? 1.858 18.029 -28.947 1.00 52.84 273 THR A C 1
ATOM 2132 O O . THR A 1 273 ? 2.112 17.766 -30.121 1.00 52.84 273 THR A O 1
ATOM 2135 N N . GLU A 1 274 ? 2.673 18.786 -28.214 1.00 57.69 274 GLU A N 1
ATOM 2136 C CA . GLU A 1 274 ? 3.899 19.382 -28.739 1.00 57.69 274 GLU A CA 1
ATOM 2137 C C . GLU A 1 274 ? 4.981 18.327 -29.023 1.00 57.69 274 GLU A C 1
ATOM 2139 O O . GLU A 1 274 ? 5.637 18.380 -30.065 1.00 57.69 274 GLU A O 1
ATOM 2144 N N . GLY A 1 275 ? 5.122 17.317 -28.158 1.00 53.12 275 GLY A N 1
ATOM 2145 C CA . GLY A 1 275 ? 6.017 16.181 -28.392 1.00 53.12 275 GLY A CA 1
ATOM 2146 C C . GLY A 1 275 ? 5.635 15.362 -29.628 1.00 53.12 275 GLY A C 1
ATOM 2147 O O . GLY A 1 275 ? 6.500 14.995 -30.423 1.00 53.12 275 GLY A O 1
ATOM 2148 N N . MET A 1 276 ? 4.338 15.136 -29.834 1.00 56.72 276 MET A N 1
ATOM 2149 C CA . MET A 1 276 ? 3.805 14.422 -30.999 1.00 56.72 276 MET A CA 1
ATOM 2150 C C . MET A 1 276 ? 4.006 15.196 -32.304 1.00 56.72 276 MET A C 1
ATOM 2152 O O . MET A 1 276 ? 4.395 14.609 -33.314 1.00 56.72 276 MET A O 1
ATOM 2156 N N . ASN A 1 277 ? 3.824 16.519 -32.279 1.00 62.88 277 ASN A N 1
ATOM 2157 C CA . ASN A 1 277 ? 4.073 17.369 -33.444 1.00 62.88 277 ASN A CA 1
ATOM 2158 C C . ASN A 1 277 ? 5.551 17.351 -33.863 1.00 62.88 277 ASN A C 1
ATOM 2160 O O . ASN A 1 277 ? 5.843 17.241 -35.052 1.00 62.88 277 ASN A O 1
ATOM 2164 N N . ARG A 1 278 ? 6.485 17.356 -32.902 1.00 62.34 278 ARG A N 1
ATOM 2165 C CA . ARG A 1 278 ? 7.928 17.232 -33.191 1.00 62.34 278 ARG A CA 1
ATOM 2166 C C . ARG A 1 278 ? 8.284 15.881 -33.818 1.00 62.34 278 ARG A C 1
ATOM 2168 O O . ARG A 1 278 ? 9.131 15.820 -34.704 1.00 62.34 278 ARG A O 1
ATOM 2175 N N . LEU A 1 279 ? 7.623 14.805 -33.389 1.00 51.78 279 LEU A N 1
ATOM 2176 C CA . LEU A 1 279 ? 7.796 13.459 -33.947 1.00 51.78 279 LEU A CA 1
ATOM 2177 C C . LEU A 1 279 ? 7.295 13.370 -35.394 1.00 51.78 279 LEU A C 1
ATOM 2179 O O . LEU A 1 279 ? 7.981 12.824 -36.258 1.00 51.78 279 LEU A O 1
ATOM 2183 N N . LEU A 1 280 ? 6.136 13.968 -35.672 1.00 65.81 280 LEU A N 1
ATOM 2184 C CA . LEU A 1 280 ? 5.578 14.041 -37.021 1.00 65.81 280 LEU A CA 1
ATOM 2185 C C . LEU A 1 280 ? 6.461 14.874 -37.965 1.00 65.81 280 LEU A C 1
ATOM 2187 O O . LEU A 1 280 ? 6.616 14.540 -39.140 1.00 65.81 280 LEU A O 1
ATOM 2191 N N . GLU A 1 281 ? 7.057 15.953 -37.463 1.00 75.31 281 GLU A N 1
ATOM 2192 C CA . GLU A 1 281 ? 7.950 16.813 -38.241 1.00 75.31 281 GLU A CA 1
ATOM 2193 C C . GLU A 1 281 ? 9.288 16.127 -38.551 1.00 75.31 281 GLU A C 1
ATOM 2195 O O . GLU A 1 281 ? 9.746 16.162 -39.694 1.00 75.31 281 GLU A O 1
ATOM 2200 N N . ALA A 1 282 ? 9.847 15.388 -37.588 1.00 61.88 282 ALA A N 1
ATOM 2201 C CA . ALA A 1 282 ? 11.020 14.543 -37.810 1.00 61.88 282 ALA A CA 1
ATOM 2202 C C . ALA A 1 282 ? 10.757 13.437 -38.852 1.00 61.88 282 ALA A C 1
ATOM 2204 O O . ALA A 1 282 ? 11.613 13.165 -39.696 1.00 61.88 282 ALA A O 1
ATOM 2205 N N . GLN A 1 283 ? 9.562 12.835 -38.854 1.00 72.38 283 GLN A N 1
ATOM 2206 C CA . GLN A 1 283 ? 9.183 11.830 -39.852 1.00 72.38 283 GLN A CA 1
ATOM 2207 C C . GLN A 1 283 ? 9.111 12.423 -41.267 1.00 72.38 283 GLN A C 1
ATOM 2209 O O . GLN A 1 283 ? 9.632 11.829 -42.212 1.00 72.38 283 GLN A O 1
ATOM 2214 N N . LYS A 1 284 ? 8.534 13.620 -41.421 1.00 81.88 284 LYS A N 1
ATOM 2215 C CA . LYS A 1 284 ? 8.481 14.315 -42.720 1.00 81.88 284 LYS A CA 1
ATOM 2216 C C . LYS A 1 284 ? 9.873 14.647 -43.255 1.00 81.88 284 LYS A C 1
ATOM 2218 O O . LYS A 1 284 ? 10.121 14.482 -44.447 1.00 81.88 284 LYS A O 1
ATOM 2223 N N . GLN A 1 285 ? 10.785 15.078 -42.385 1.00 80.44 285 GLN A N 1
ATOM 2224 C CA . GLN A 1 285 ? 12.174 15.343 -42.768 1.00 80.44 285 GLN A CA 1
ATOM 2225 C C . GLN A 1 285 ? 12.888 14.068 -43.234 1.00 80.44 285 GLN A C 1
ATOM 2227 O O . GLN A 1 285 ? 13.616 14.098 -44.226 1.00 80.44 285 GLN A O 1
ATOM 2232 N N . LEU A 1 286 ? 12.636 12.933 -42.574 1.00 63.62 286 LEU A N 1
ATOM 2233 C CA . LEU A 1 286 ? 13.188 11.639 -42.975 1.00 63.62 286 LEU A CA 1
ATOM 2234 C C . LEU A 1 286 ? 12.677 11.200 -44.358 1.00 63.62 286 LEU A C 1
ATOM 2236 O O . LEU A 1 286 ? 13.467 10.781 -45.202 1.00 63.62 286 LEU A O 1
ATOM 2240 N N . GLU A 1 287 ? 11.374 11.335 -44.617 1.00 78.50 287 GLU A N 1
ATOM 2241 C CA . GLU A 1 287 ? 10.782 11.017 -45.924 1.00 78.50 287 GLU A CA 1
ATOM 2242 C C . GLU A 1 287 ? 11.324 11.919 -47.041 1.00 78.50 287 GLU A C 1
ATOM 2244 O O . GLU A 1 287 ? 11.525 11.471 -48.172 1.00 78.50 287 GLU A O 1
ATOM 2249 N N . GLN A 1 288 ? 11.588 13.191 -46.735 1.00 81.44 288 GLN A N 1
ATOM 2250 C CA . GLN A 1 288 ? 12.169 14.131 -47.688 1.00 81.44 288 GLN A CA 1
ATOM 2251 C C . GLN A 1 288 ? 13.621 13.768 -48.024 1.00 81.44 288 GLN A C 1
ATOM 2253 O O . GLN A 1 288 ? 13.971 13.702 -49.202 1.00 81.44 288 GLN A O 1
ATOM 2258 N N . LEU A 1 289 ? 14.426 13.412 -47.020 1.00 73.19 289 LEU A N 1
ATOM 2259 C CA . LEU A 1 289 ? 15.790 12.915 -47.225 1.00 73.19 289 LEU A CA 1
ATOM 2260 C C . LEU A 1 289 ? 15.816 11.611 -48.031 1.00 73.19 289 LEU A C 1
ATOM 2262 O O . LEU A 1 289 ? 16.670 11.438 -48.896 1.00 73.19 289 LEU A O 1
ATOM 2266 N N . GLN A 1 290 ? 14.863 10.704 -47.806 1.00 75.88 290 GLN A N 1
ATOM 2267 C CA . GLN A 1 290 ? 14.743 9.479 -48.602 1.00 75.88 290 GLN A CA 1
ATOM 2268 C C . GLN A 1 290 ? 14.390 9.769 -50.067 1.00 75.88 290 GLN A C 1
ATOM 2270 O O . GLN A 1 290 ? 14.921 9.114 -50.966 1.00 75.88 290 GLN A O 1
ATOM 2275 N N . LYS A 1 291 ? 13.530 10.761 -50.328 1.00 81.81 291 LYS A N 1
ATOM 2276 C CA . LYS A 1 291 ? 13.211 11.202 -51.695 1.00 81.81 291 LYS A CA 1
ATOM 2277 C C . LYS A 1 291 ? 14.410 11.847 -52.386 1.00 81.81 291 LYS A C 1
ATOM 2279 O O . LYS A 1 291 ? 14.644 11.558 -53.555 1.00 81.81 291 LYS A O 1
ATOM 2284 N N . GLU A 1 292 ? 15.173 12.671 -51.675 1.00 81.62 292 GLU A N 1
ATOM 2285 C CA . GLU A 1 292 ? 16.398 13.288 -52.198 1.00 81.62 292 GLU A CA 1
ATOM 2286 C C . GLU A 1 292 ? 17.492 12.251 -52.475 1.00 81.62 292 GLU A C 1
ATOM 2288 O O . GLU A 1 292 ? 18.156 12.309 -53.507 1.00 81.62 292 GLU A O 1
ATOM 2293 N N . LEU A 1 293 ? 17.642 11.245 -51.609 1.00 67.25 293 LEU A N 1
ATOM 2294 C CA . LEU A 1 293 ? 18.575 10.143 -51.841 1.00 67.25 293 LEU A CA 1
ATOM 2295 C C . LEU A 1 293 ? 18.195 9.352 -53.101 1.00 67.25 293 LEU A C 1
ATOM 2297 O O . LEU A 1 293 ? 19.058 8.998 -53.903 1.00 67.25 293 LEU A O 1
ATOM 2301 N N . LYS A 1 294 ? 16.896 9.100 -53.297 1.00 75.06 294 LYS A N 1
ATOM 2302 C CA . LYS A 1 294 ? 16.390 8.365 -54.459 1.00 75.06 294 LYS A CA 1
ATOM 2303 C C . LYS A 1 294 ? 16.555 9.157 -55.761 1.00 75.06 294 LYS A C 1
ATOM 2305 O O . LYS A 1 294 ? 16.979 8.585 -56.759 1.00 75.06 294 LYS A O 1
ATOM 2310 N N . SER A 1 295 ? 16.312 10.470 -55.750 1.00 73.69 295 SER A N 1
ATOM 2311 C CA . SER A 1 295 ? 16.524 11.310 -56.938 1.00 73.69 295 SER A CA 1
ATOM 2312 C C . SER A 1 295 ? 18.004 11.432 -57.319 1.00 73.69 295 SER A C 1
ATOM 2314 O O . SER A 1 295 ? 18.328 11.476 -58.502 1.00 73.69 295 SER A O 1
ATOM 2316 N N . GLN A 1 296 ? 18.919 11.411 -56.344 1.00 70.62 296 GLN A N 1
ATOM 2317 C CA . GLN A 1 296 ? 20.364 11.374 -56.603 1.00 70.62 296 GLN A CA 1
ATOM 2318 C C . GLN A 1 296 ? 20.849 10.025 -57.157 1.00 70.62 296 GLN A C 1
ATOM 2320 O O . GLN A 1 296 ? 21.835 9.989 -57.895 1.00 70.62 296 GLN A O 1
ATOM 2325 N N . GLN A 1 297 ? 20.173 8.923 -56.821 1.00 69.00 297 GLN A N 1
ATOM 2326 C CA . GLN A 1 297 ? 20.451 7.598 -57.387 1.00 69.00 297 GLN A CA 1
ATOM 2327 C C . GLN A 1 297 ? 19.947 7.457 -58.827 1.00 69.00 297 GLN A C 1
ATOM 2329 O O . GLN A 1 297 ? 20.561 6.738 -59.602 1.00 69.00 297 GLN A O 1
ATOM 2334 N N . GLU A 1 298 ? 18.860 8.140 -59.188 1.00 72.31 298 GLU A N 1
ATOM 2335 C CA . GLU A 1 298 ? 18.294 8.121 -60.546 1.00 72.31 298 GLU A CA 1
ATOM 2336 C C . GLU A 1 298 ? 19.001 9.097 -61.513 1.00 72.31 298 GLU A C 1
ATOM 2338 O O . GLU A 1 298 ? 18.849 8.978 -62.727 1.00 72.31 298 GLU A O 1
ATOM 2343 N N . ALA A 1 299 ? 19.778 10.057 -60.995 1.00 67.88 299 ALA A N 1
ATOM 2344 C CA . ALA A 1 299 ? 20.508 11.058 -61.782 1.00 67.88 299 ALA A CA 1
ATOM 2345 C C . ALA A 1 299 ? 21.962 10.671 -62.141 1.00 67.88 299 ALA A C 1
ATOM 2347 O O . ALA A 1 299 ? 22.633 11.446 -62.827 1.00 67.88 299 ALA A O 1
ATOM 2348 N N . ASN A 1 300 ? 22.449 9.511 -61.684 1.00 49.75 300 ASN A N 1
ATOM 2349 C CA . ASN A 1 300 ? 23.775 8.949 -61.990 1.00 49.75 300 ASN A CA 1
ATOM 2350 C C . ASN A 1 300 ? 23.650 7.646 -62.783 1.00 49.75 300 ASN A C 1
ATOM 2352 O O . ASN A 1 300 ? 24.580 7.366 -63.574 1.00 49.75 300 ASN A O 1
#

pLDDT: mean 73.63, std 19.3, range [25.64, 95.25]

Sequence (300 aa):
MNQKGFSLIQGLVAVGIMSLVAMSVAGLFTQMAANQKRNNIIFMLQNKKLNLEQSLRDDRTWQKILAHDNNQGQLQCLRKMQDCMETAKELPDPPGELIPIIVDGSNRVLVDSTITGNNIGGMTYQGTLCHEFVDRDVYFSENGNDQCPLRLEVRWRPICDKETDTSCLNPQIQITGSYKHSPYQMGKLNLNFVQYQIEVVRPGVTAEMIQQAMQKYVEEKSSVQQASPGLSSSPQLPSETASNQTPSMTVDDAKKMLESDALKKQDLPKEFTEGMNRLLEAQKQLEQLQKELKSQQEAN

Radius of gyration: 29.17 Å; chains: 1; bounding box: 64×60×99 Å